Protein AF-A0A2A7MU02-F1 (afdb_monomer_lite)

Foldseek 3Di:
DDDDDDDDDDDDDDDDPDDDDPQQFKAWFAPDQWFWKAFPVQKIKTWGGDTFWTDQKMWIDSDPVDIWIFGKGFGQDRFWGWIKTATPVNQGIKIWIWGQDPQQKTKTFMAADCPDHNVGRRTIMITPDGIDIDRPPPLPPFEAWDWDWDDDQFFIKIKTFGRRQQWWWKWKDWPHDIDIDTHHRRHIDIDTDGDDQPQAKTKMKIATPVGHIDIDIDGD

pLDDT: mean 84.99, std 18.06, range [35.28, 98.19]

Sequence (220 aa):
MSIFASAAFAAGFVAVAGAKEASAETTCTVTGQYFNLHQDNGYDLVISANGSTLGPTGLARANPQTAVYGDVKGGINGRLVDFTITWSDNKGQAHFTGAVGDDGIAKGNSTGPSVPINLWNPGPWTSNEPLNCTSPEAEKAKQGPLVSAEPALAGVTFHITDRSGVASQCTYSSEGYKASFGLPANGSFDLFVPAIRLFKTRTGLIECDNGTSTPTSVFY

Radius of gyration: 31.5 Å; chains: 1; bounding box: 77×63×78 Å

Structure (mmCIF, N/CA/C/O backbone):
data_AF-A0A2A7MU02-F1
#
_entry.id   AF-A0A2A7MU02-F1
#
loop_
_atom_site.group_PDB
_atom_site.id
_atom_site.type_symbol
_atom_site.label_atom_id
_atom_site.label_alt_id
_atom_site.label_comp_id
_atom_site.label_asym_id
_atom_site.label_entity_id
_atom_site.label_seq_id
_atom_site.pdbx_PDB_ins_code
_atom_site.Cartn_x
_atom_site.Cartn_y
_atom_site.Cartn_z
_atom_site.occupancy
_atom_site.B_iso_or_equiv
_atom_site.auth_seq_id
_atom_site.auth_comp_id
_atom_site.auth_asym_id
_atom_site.auth_atom_id
_atom_site.pdbx_PDB_model_num
ATOM 1 N N . MET A 1 1 ? -50.241 52.629 19.759 1.00 43.03 1 MET A N 1
ATOM 2 C CA . MET A 1 1 ? -49.910 52.052 18.441 1.00 43.03 1 MET A CA 1
ATOM 3 C C . MET A 1 1 ? -48.556 51.381 18.601 1.00 43.03 1 MET A C 1
ATOM 5 O O . MET A 1 1 ? -47.544 52.063 18.644 1.00 43.03 1 MET A O 1
ATOM 9 N N . SER A 1 2 ? -48.576 50.085 18.908 1.00 35.28 2 SER A N 1
ATOM 10 C CA . SER A 1 2 ? -47.411 49.317 19.361 1.00 35.28 2 SER A CA 1
ATOM 11 C C . SER A 1 2 ? -46.707 48.681 18.166 1.00 35.28 2 SER A C 1
ATOM 13 O O . SER A 1 2 ? -47.369 48.058 17.341 1.00 35.28 2 SER A O 1
ATOM 15 N N . ILE A 1 3 ? -45.385 48.829 18.078 1.00 37.25 3 ILE A N 1
ATOM 16 C CA . ILE A 1 3 ? -44.548 48.193 17.054 1.00 37.25 3 ILE A CA 1
ATOM 17 C C . ILE A 1 3 ? -43.725 47.106 17.752 1.00 37.25 3 ILE A C 1
ATOM 19 O O . ILE A 1 3 ? -42.929 47.406 18.639 1.00 37.25 3 ILE A O 1
ATOM 23 N N . PHE A 1 4 ? -43.941 45.846 17.369 1.00 40.34 4 PHE A N 1
ATOM 24 C CA . PHE A 1 4 ? -43.103 44.709 17.757 1.00 40.34 4 PHE A CA 1
ATOM 25 C C . PHE A 1 4 ? -41.945 44.579 16.759 1.00 40.34 4 PHE A C 1
ATOM 27 O O . PHE A 1 4 ? -42.178 44.438 15.560 1.00 40.34 4 PHE A O 1
ATOM 34 N N . ALA A 1 5 ? -40.703 44.606 17.246 1.00 40.62 5 ALA A N 1
ATOM 35 C CA . ALA A 1 5 ? -39.516 44.272 16.464 1.00 40.62 5 ALA A CA 1
ATOM 36 C C . ALA A 1 5 ? -39.180 42.786 16.670 1.00 40.62 5 ALA A C 1
ATOM 38 O O . ALA A 1 5 ? -38.921 42.353 17.791 1.00 40.62 5 ALA A O 1
ATOM 39 N N . SER A 1 6 ? -39.214 42.005 15.589 1.00 40.59 6 SER A N 1
ATOM 40 C CA . SER A 1 6 ? -38.806 40.596 15.575 1.00 40.59 6 SER A CA 1
ATOM 41 C C . SER A 1 6 ? -37.308 40.494 15.286 1.00 40.59 6 SER A C 1
ATOM 43 O O . SER A 1 6 ? -36.844 41.011 14.272 1.00 40.59 6 SER A O 1
ATOM 45 N N . ALA A 1 7 ? -36.558 39.823 16.160 1.00 41.88 7 ALA A N 1
ATOM 46 C CA . ALA A 1 7 ? -35.155 39.484 15.941 1.00 41.88 7 ALA A CA 1
ATOM 47 C C . ALA A 1 7 ? -35.057 38.075 15.337 1.00 41.88 7 ALA A C 1
ATOM 49 O O . ALA A 1 7 ? -35.455 37.094 15.965 1.00 41.88 7 ALA A O 1
ATOM 50 N N . ALA A 1 8 ? -34.543 37.977 14.111 1.00 42.97 8 ALA A N 1
ATOM 51 C CA . ALA A 1 8 ? -34.252 36.712 13.449 1.00 42.97 8 ALA A CA 1
ATOM 52 C C . ALA A 1 8 ? -32.844 36.234 13.845 1.00 42.97 8 ALA A C 1
ATOM 54 O O . ALA A 1 8 ? -31.852 36.894 13.541 1.00 42.97 8 ALA A O 1
ATOM 55 N N . PHE A 1 9 ? -32.757 35.086 14.519 1.00 41.09 9 PHE A N 1
ATOM 56 C CA . PHE A 1 9 ? -31.495 34.391 14.770 1.00 41.09 9 PHE A CA 1
ATOM 57 C C . PHE A 1 9 ? -31.116 33.564 13.536 1.00 41.09 9 PHE A C 1
ATOM 59 O O . PHE A 1 9 ? -31.798 32.602 13.187 1.00 41.09 9 PHE A O 1
ATOM 66 N N . ALA A 1 10 ? -30.023 33.943 12.873 1.00 42.78 10 ALA A N 1
ATOM 67 C CA . ALA A 1 10 ? -29.414 33.162 11.804 1.00 42.78 10 ALA A CA 1
ATOM 68 C C . ALA A 1 10 ? -28.582 32.019 12.410 1.00 42.78 10 ALA A C 1
ATOM 70 O O . ALA A 1 10 ? -27.571 32.258 13.071 1.00 42.78 10 ALA A O 1
ATOM 71 N N . ALA A 1 11 ? -29.008 30.774 12.192 1.00 46.47 11 ALA A N 1
ATOM 72 C CA . ALA A 1 11 ? -28.231 29.585 12.523 1.00 46.47 11 ALA A CA 1
ATOM 73 C C . ALA A 1 11 ? -27.136 29.376 11.463 1.00 46.47 11 ALA A C 1
ATOM 75 O O . ALA A 1 11 ? -27.422 29.017 10.321 1.00 46.47 11 ALA A O 1
ATOM 76 N N . GLY A 1 12 ? -25.881 29.626 11.837 1.00 37.31 12 GLY A N 1
ATOM 77 C CA . GLY A 1 12 ? -24.714 29.303 11.021 1.00 37.31 12 GLY A CA 1
ATOM 78 C C . GLY A 1 12 ? -24.393 27.812 11.105 1.00 37.31 12 GLY A C 1
ATOM 79 O O . GLY A 1 12 ? -23.988 27.322 12.157 1.00 37.31 12 GLY A O 1
ATOM 80 N N . PHE A 1 13 ? -24.558 27.093 9.997 1.00 40.91 13 PHE A N 1
ATOM 81 C CA . PHE A 1 13 ? -24.009 25.750 9.829 1.00 40.91 13 PHE A CA 1
ATOM 82 C C . PHE A 1 13 ? -22.495 25.852 9.612 1.00 40.91 13 PHE A C 1
ATOM 84 O O . PHE A 1 13 ? -22.040 26.379 8.598 1.00 40.91 13 PHE A O 1
ATOM 91 N N . VAL A 1 14 ? -21.708 25.340 10.559 1.00 43.38 14 VAL A N 1
ATOM 92 C CA . VAL A 1 14 ? -20.269 25.121 10.374 1.00 43.38 14 VAL A CA 1
ATOM 93 C C . VAL A 1 14 ? -20.101 23.789 9.647 1.00 43.38 14 VAL A C 1
ATOM 95 O O . VAL A 1 14 ? -20.307 22.726 10.227 1.00 43.38 14 VAL A O 1
ATOM 98 N N . ALA A 1 15 ? -19.754 23.842 8.362 1.00 40.38 15 ALA A N 1
ATOM 99 C CA . ALA A 1 15 ? -19.325 22.665 7.620 1.00 40.38 15 ALA A CA 1
ATOM 100 C C . ALA A 1 15 ? -17.935 22.248 8.124 1.00 40.38 15 ALA A C 1
ATOM 102 O O . ALA A 1 15 ? -16.946 22.944 7.894 1.00 40.38 15 ALA A O 1
ATOM 103 N N . VAL A 1 16 ? -17.861 21.124 8.836 1.00 45.88 16 VAL A N 1
ATOM 104 C CA . VAL A 1 16 ? -16.587 20.488 9.182 1.00 45.88 16 VAL A CA 1
ATOM 105 C C . VAL A 1 16 ? -16.031 19.880 7.897 1.00 45.88 16 VAL A C 1
ATOM 107 O O . VAL A 1 16 ? -16.609 18.946 7.344 1.00 45.88 16 VAL A O 1
ATOM 110 N N . ALA A 1 17 ? -14.940 20.448 7.385 1.00 44.75 17 ALA A N 1
ATOM 111 C CA . ALA A 1 17 ? -14.211 19.884 6.259 1.00 44.75 17 ALA A CA 1
ATOM 112 C C . ALA A 1 17 ? -13.673 18.504 6.666 1.00 44.75 17 ALA A C 1
ATOM 114 O O . ALA A 1 17 ? -12.817 18.403 7.544 1.00 44.75 17 ALA A O 1
ATOM 115 N N . GLY A 1 18 ? -14.205 17.444 6.053 1.00 40.12 18 GLY A N 1
ATOM 116 C CA . GLY A 1 18 ? -13.678 16.095 6.214 1.00 40.12 18 GLY A CA 1
ATOM 117 C C . GLY A 1 18 ? -12.215 16.064 5.785 1.00 40.12 18 GLY A C 1
ATOM 118 O O . GLY A 1 18 ? -11.875 16.496 4.680 1.00 40.12 18 GLY A O 1
ATOM 119 N N . ALA A 1 19 ? -11.346 15.584 6.671 1.00 45.22 19 ALA A N 1
ATOM 120 C CA . ALA A 1 19 ? -9.974 15.274 6.319 1.00 45.22 19 ALA A CA 1
ATOM 121 C C . ALA A 1 19 ? -9.997 14.253 5.171 1.00 45.22 19 ALA A C 1
ATOM 123 O O . ALA A 1 19 ? -10.616 13.198 5.288 1.00 45.22 19 ALA A O 1
ATOM 124 N N . LYS A 1 20 ? -9.354 14.584 4.046 1.00 36.69 20 LYS A N 1
ATOM 125 C CA . LYS A 1 20 ? -9.037 13.596 3.013 1.00 36.69 20 LYS A CA 1
ATOM 126 C C . LYS A 1 20 ? -8.111 12.573 3.659 1.00 36.69 20 LYS A C 1
ATOM 128 O O . LYS A 1 20 ? -6.947 12.879 3.909 1.00 36.69 20 LYS A O 1
ATOM 133 N N . GLU A 1 21 ? -8.640 11.393 3.947 1.00 46.22 21 GLU A N 1
ATOM 134 C CA . GLU A 1 21 ? -7.835 10.227 4.282 1.00 46.22 21 GLU A CA 1
ATOM 135 C C . GLU A 1 21 ? -6.827 10.026 3.147 1.00 46.22 21 GLU A C 1
ATOM 137 O O . GLU A 1 21 ? -7.195 9.901 1.975 1.00 46.22 21 GLU A O 1
ATOM 142 N N . ALA A 1 22 ? -5.540 10.095 3.486 1.00 46.06 22 ALA A N 1
ATOM 143 C CA . ALA A 1 22 ? -4.473 9.748 2.568 1.00 46.06 22 ALA A CA 1
ATOM 144 C C . ALA A 1 22 ? -4.622 8.253 2.277 1.00 46.06 22 ALA A C 1
ATOM 146 O O . ALA A 1 22 ? -4.282 7.414 3.109 1.00 46.06 22 ALA A O 1
ATOM 147 N N . SER A 1 23 ? -5.220 7.932 1.129 1.00 53.97 23 SER A N 1
ATOM 148 C CA . SER A 1 23 ? -5.304 6.563 0.635 1.00 53.97 23 SER A CA 1
ATOM 149 C C . SER A 1 23 ? -3.883 6.021 0.564 1.00 53.97 23 SER A C 1
ATOM 151 O O . SER A 1 23 ? -3.027 6.612 -0.092 1.00 53.97 23 SER A O 1
ATOM 153 N N . ALA A 1 24 ? -3.621 4.955 1.314 1.00 59.69 24 ALA A N 1
ATOM 154 C CA . ALA A 1 24 ? -2.315 4.333 1.352 1.00 59.69 24 ALA A CA 1
ATOM 155 C C . ALA A 1 24 ? -1.924 3.922 -0.083 1.00 59.69 24 ALA A C 1
ATOM 157 O O . ALA A 1 24 ? -2.650 3.192 -0.760 1.00 59.69 24 ALA A O 1
ATOM 158 N N . GLU A 1 25 ? -0.825 4.486 -0.588 1.00 69.94 25 GLU A N 1
ATOM 159 C CA . GLU A 1 25 ? -0.463 4.376 -2.001 1.00 69.94 25 GLU A CA 1
ATOM 160 C C . GLU A 1 25 ? -0.015 2.945 -2.331 1.00 69.94 25 GLU A C 1
ATOM 162 O O . GLU A 1 25 ? 0.795 2.344 -1.627 1.00 69.94 25 GLU A O 1
ATOM 167 N N . THR A 1 26 ? -0.554 2.380 -3.415 1.00 84.81 26 THR A N 1
ATOM 168 C CA . THR A 1 26 ? -0.145 1.058 -3.913 1.00 84.81 26 THR A CA 1
ATOM 169 C C . THR A 1 26 ? 1.303 1.109 -4.371 1.00 84.81 26 THR A C 1
ATOM 171 O O . THR A 1 26 ? 1.623 1.928 -5.229 1.00 84.81 26 THR A O 1
ATOM 174 N N . THR A 1 27 ? 2.155 0.221 -3.860 1.00 91.19 27 THR A N 1
ATOM 175 C CA . THR A 1 27 ? 3.578 0.145 -4.209 1.00 91.19 27 THR A CA 1
ATOM 176 C C . THR A 1 27 ? 3.836 -1.018 -5.163 1.00 91.19 27 THR A C 1
ATOM 178 O O . THR A 1 27 ? 3.486 -2.159 -4.867 1.00 91.19 27 THR A O 1
ATOM 181 N N . CYS A 1 28 ? 4.452 -0.746 -6.317 1.00 95.25 28 CYS A N 1
ATOM 182 C CA . CYS A 1 28 ? 4.870 -1.775 -7.270 1.00 95.25 28 CYS A CA 1
ATOM 183 C C . CYS A 1 28 ? 6.394 -1.904 -7.326 1.00 95.25 28 CYS A C 1
ATOM 185 O O . CYS A 1 28 ? 7.128 -0.916 -7.272 1.00 95.25 28 CYS A O 1
ATOM 187 N N . THR A 1 29 ? 6.870 -3.141 -7.449 1.00 96.81 29 THR A N 1
ATOM 188 C CA . THR A 1 29 ? 8.297 -3.480 -7.483 1.00 96.81 29 THR A CA 1
ATOM 189 C C . THR A 1 29 ? 8.593 -4.559 -8.519 1.00 96.81 29 THR A C 1
ATOM 191 O O . THR A 1 29 ? 7.732 -5.368 -8.867 1.00 96.81 29 THR A O 1
ATOM 194 N N . VAL A 1 30 ? 9.827 -4.578 -9.016 1.00 97.12 30 VAL A N 1
ATOM 195 C CA . VAL A 1 30 ? 10.340 -5.638 -9.887 1.00 97.12 30 VAL A CA 1
ATOM 196 C C . VAL A 1 30 ? 10.717 -6.850 -9.031 1.00 97.12 30 VAL A C 1
ATOM 198 O O . VAL A 1 30 ? 11.488 -6.726 -8.081 1.00 97.12 30 VAL A O 1
ATOM 201 N N . THR A 1 31 ? 10.181 -8.025 -9.368 1.00 92.00 31 THR A N 1
ATOM 202 C CA . THR A 1 31 ? 10.382 -9.280 -8.611 1.00 92.00 31 THR A CA 1
ATOM 203 C C . THR A 1 31 ? 11.776 -9.894 -8.821 1.00 92.00 31 THR A C 1
ATOM 205 O O . THR A 1 31 ? 12.220 -10.722 -8.027 1.00 92.00 31 THR A O 1
ATOM 208 N N . GLY A 1 32 ? 12.482 -9.493 -9.881 1.00 93.19 32 GLY A N 1
ATOM 209 C CA . GLY A 1 32 ? 13.817 -9.976 -10.238 1.00 93.19 32 GLY A CA 1
ATOM 210 C C . GLY A 1 32 ? 14.880 -8.877 -10.297 1.00 93.19 32 GLY A C 1
ATOM 211 O O . GLY A 1 32 ? 14.673 -7.745 -9.871 1.00 93.19 32 GLY A O 1
ATOM 212 N N . GLN A 1 33 ? 16.035 -9.225 -10.866 1.00 96.56 33 GLN A N 1
ATOM 213 C CA . GLN A 1 33 ? 17.160 -8.298 -11.060 1.00 96.56 33 GLN A CA 1
ATOM 214 C C . GLN A 1 33 ? 17.007 -7.400 -12.291 1.00 96.56 33 GLN A C 1
ATOM 216 O O . GLN A 1 33 ? 17.813 -6.491 -12.484 1.00 96.56 33 GLN A O 1
ATOM 221 N N . TYR A 1 34 ? 16.016 -7.675 -13.142 1.00 97.50 34 TYR A N 1
ATOM 222 C CA . TYR A 1 34 ? 15.837 -6.982 -14.407 1.00 97.50 34 TYR A CA 1
ATOM 223 C C . TYR A 1 34 ? 14.383 -6.597 -14.632 1.00 97.50 34 TYR A C 1
ATOM 225 O O . TYR A 1 34 ? 13.474 -7.393 -14.407 1.00 97.50 34 TYR A O 1
ATOM 233 N N . PHE A 1 35 ? 14.186 -5.382 -15.125 1.00 97.50 35 PHE A N 1
ATOM 234 C CA . PHE A 1 35 ? 12.945 -4.919 -15.710 1.00 97.50 35 PHE A CA 1
ATOM 235 C C . PHE A 1 35 ? 13.034 -5.091 -17.228 1.00 97.50 35 PHE A C 1
ATOM 237 O O . PHE A 1 35 ? 13.789 -4.386 -17.903 1.00 97.50 35 PHE A O 1
ATOM 244 N N . ASN A 1 36 ? 12.304 -6.081 -17.741 1.00 97.06 36 ASN A N 1
ATOM 245 C CA . ASN A 1 36 ? 12.269 -6.423 -19.159 1.00 97.06 36 ASN A CA 1
ATOM 246 C C . ASN A 1 36 ? 11.044 -5.787 -19.814 1.00 97.06 36 ASN A C 1
ATOM 248 O O . ASN A 1 36 ? 9.925 -5.971 -19.328 1.00 97.06 36 ASN A O 1
ATOM 252 N N . LEU A 1 37 ? 11.240 -5.089 -20.927 1.00 95.69 37 LEU A N 1
ATOM 253 C CA . LEU A 1 37 ? 10.147 -4.511 -21.705 1.00 95.69 37 LEU A CA 1
ATOM 254 C C . LEU A 1 37 ? 10.352 -4.720 -23.200 1.00 95.69 37 LEU A C 1
ATOM 256 O O . LEU A 1 37 ? 11.481 -4.737 -23.687 1.00 95.69 37 LEU A O 1
ATOM 260 N N . HIS A 1 38 ? 9.240 -4.861 -23.905 1.00 94.81 38 HIS A N 1
ATOM 261 C CA . HIS A 1 38 ? 9.160 -4.961 -25.348 1.00 94.81 38 HIS A CA 1
ATOM 262 C C . HIS A 1 38 ? 8.630 -3.649 -25.919 1.00 94.81 38 HIS A C 1
ATOM 264 O O . HIS A 1 38 ? 7.653 -3.088 -25.413 1.00 94.81 38 HIS A O 1
ATOM 270 N N . GLN A 1 39 ? 9.279 -3.161 -26.966 1.00 91.38 39 GLN A N 1
ATOM 271 C CA . GLN A 1 39 ? 8.884 -1.966 -27.697 1.00 91.38 39 GLN A CA 1
ATOM 272 C C . GLN A 1 39 ? 8.217 -2.348 -29.012 1.00 91.38 39 GLN A C 1
ATOM 274 O O . GLN A 1 39 ? 8.674 -3.257 -29.705 1.00 91.38 39 GLN A O 1
ATOM 279 N N . ASP A 1 40 ? 7.207 -1.584 -29.422 1.00 90.00 40 ASP A N 1
ATOM 280 C CA . ASP A 1 40 ? 6.473 -1.839 -30.671 1.00 90.00 40 ASP A CA 1
ATOM 281 C C . ASP A 1 40 ? 7.359 -1.723 -31.927 1.00 90.00 40 ASP A C 1
ATOM 283 O O . ASP A 1 40 ? 7.037 -2.261 -32.987 1.00 90.00 40 ASP A O 1
ATOM 287 N N . ASN A 1 41 ? 8.503 -1.038 -31.824 1.00 85.56 41 ASN A N 1
ATOM 288 C CA . ASN A 1 41 ? 9.504 -0.947 -32.888 1.00 85.56 41 ASN A CA 1
ATOM 289 C C . ASN A 1 41 ? 10.374 -2.222 -33.030 1.00 85.56 41 ASN A C 1
ATOM 291 O O . ASN A 1 41 ? 11.285 -2.241 -33.863 1.00 85.56 41 ASN A O 1
ATOM 295 N N . GLY A 1 42 ? 10.106 -3.269 -32.239 1.00 87.12 42 GLY A N 1
ATOM 296 C CA . GLY A 1 42 ? 10.759 -4.578 -32.300 1.00 87.12 42 GLY A CA 1
ATOM 297 C C . GLY A 1 42 ? 12.008 -4.727 -31.428 1.00 87.12 42 GLY A C 1
ATOM 298 O O . GLY A 1 42 ? 12.707 -5.733 -31.552 1.00 87.12 42 GLY A O 1
ATOM 299 N N . TYR A 1 43 ? 12.315 -3.751 -30.571 1.00 89.12 43 TYR A N 1
ATOM 300 C CA . TYR A 1 43 ? 13.419 -3.840 -29.617 1.00 89.12 43 TYR A CA 1
ATOM 301 C C . TYR A 1 43 ? 12.943 -4.360 -28.262 1.00 89.12 43 TYR A C 1
ATOM 303 O O . TYR A 1 43 ? 11.892 -3.971 -27.759 1.00 89.12 43 TYR A O 1
ATOM 311 N N . ASP A 1 44 ? 13.778 -5.177 -27.629 1.00 92.69 44 ASP A N 1
ATOM 312 C CA . ASP A 1 44 ? 13.656 -5.495 -26.212 1.00 92.69 44 ASP A CA 1
ATOM 313 C C . ASP A 1 44 ? 14.634 -4.642 -25.411 1.00 92.69 44 ASP A C 1
ATOM 315 O O . ASP A 1 44 ? 15.802 -4.487 -25.793 1.00 92.69 44 ASP A O 1
ATOM 319 N N . LEU A 1 45 ? 14.179 -4.147 -24.263 1.00 93.81 45 LEU A N 1
ATOM 320 C CA . LEU A 1 45 ? 15.040 -3.540 -23.264 1.00 93.81 45 LEU A CA 1
ATOM 321 C C . LEU A 1 45 ? 15.154 -4.426 -22.032 1.00 93.81 45 LEU A C 1
ATOM 323 O O . LEU A 1 45 ? 14.170 -4.974 -21.537 1.00 93.81 45 LEU A O 1
ATOM 327 N N . VAL A 1 46 ? 16.379 -4.510 -21.525 1.00 96.19 46 VAL A N 1
ATOM 328 C CA . VAL A 1 46 ? 16.728 -5.171 -20.271 1.00 96.19 46 VAL A CA 1
ATOM 329 C C . VAL A 1 46 ? 17.384 -4.128 -19.380 1.00 96.19 46 VAL A C 1
ATOM 331 O O . VAL A 1 46 ? 18.475 -3.643 -19.680 1.00 96.19 46 VAL A O 1
ATOM 334 N N . ILE A 1 47 ? 16.705 -3.756 -18.303 1.00 97.44 47 ILE A N 1
ATOM 335 C CA . ILE A 1 47 ? 17.141 -2.707 -17.377 1.00 97.44 47 ILE A CA 1
ATOM 336 C C . ILE A 1 47 ? 17.43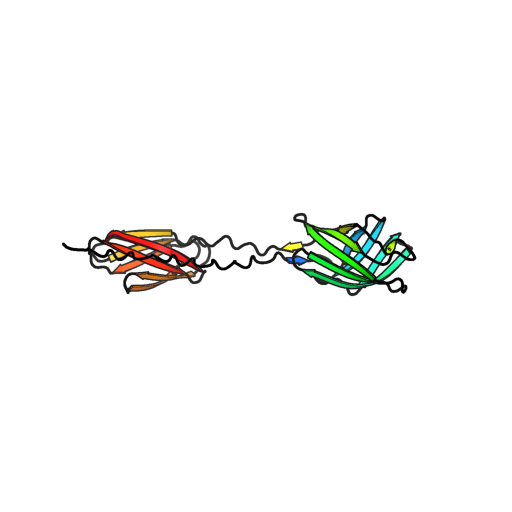9 -3.353 -16.034 1.00 97.44 47 ILE A C 1
ATOM 338 O O . ILE A 1 47 ? 16.605 -4.097 -15.530 1.00 97.44 47 ILE A O 1
ATOM 342 N N . SER A 1 48 ? 18.597 -3.094 -15.430 1.00 97.81 48 SER A N 1
ATOM 343 C CA . SER A 1 48 ? 18.864 -3.587 -14.077 1.00 97.81 48 SER A CA 1
ATOM 344 C C . SER A 1 48 ? 17.888 -2.955 -13.083 1.00 97.81 48 SER A C 1
ATOM 346 O O . SER A 1 48 ? 17.579 -1.770 -13.179 1.00 97.81 48 SER A O 1
ATOM 348 N N . ALA A 1 49 ? 17.396 -3.733 -12.127 1.00 97.56 49 ALA A N 1
ATOM 349 C CA . ALA A 1 49 ? 16.396 -3.290 -11.169 1.00 97.56 49 ALA A CA 1
ATOM 350 C C . ALA A 1 49 ? 16.691 -3.829 -9.767 1.00 97.56 49 ALA A C 1
ATOM 352 O O . ALA A 1 49 ? 17.215 -4.931 -9.596 1.00 97.56 49 ALA A O 1
ATOM 353 N N . ASN A 1 50 ? 16.321 -3.044 -8.758 1.00 96.69 50 ASN A N 1
ATOM 354 C CA . ASN A 1 50 ? 16.286 -3.468 -7.364 1.00 96.69 50 ASN A CA 1
ATOM 355 C C . ASN A 1 50 ? 15.016 -2.911 -6.714 1.00 96.69 50 ASN A C 1
ATOM 357 O O . ASN A 1 50 ? 14.950 -1.733 -6.345 1.00 96.69 50 ASN A O 1
ATOM 361 N N . GLY A 1 51 ? 13.981 -3.750 -6.640 1.00 95.19 51 GLY A N 1
ATOM 362 C CA . GLY A 1 51 ? 12.660 -3.348 -6.173 1.00 95.19 51 GLY A CA 1
ATOM 363 C C . GLY A 1 51 ? 12.048 -2.288 -7.088 1.00 95.19 51 GLY A C 1
ATOM 364 O O . GLY A 1 51 ? 11.723 -2.568 -8.238 1.00 95.19 51 GLY A O 1
ATOM 365 N N . SER A 1 52 ? 11.875 -1.071 -6.575 1.00 96.38 52 SER A N 1
ATOM 366 C CA . SER A 1 52 ? 11.338 0.072 -7.323 1.00 96.38 52 SER A CA 1
ATOM 367 C C . SER A 1 52 ? 12.408 0.951 -7.981 1.00 96.38 52 SER A C 1
ATOM 369 O O . SER A 1 52 ? 12.069 1.851 -8.746 1.00 96.38 52 SER A O 1
ATOM 371 N N . THR A 1 53 ? 13.697 0.720 -7.714 1.00 97.50 53 THR A N 1
ATOM 372 C CA . THR A 1 53 ? 14.783 1.491 -8.341 1.00 97.50 53 THR A CA 1
ATOM 373 C C . THR A 1 53 ? 15.191 0.844 -9.659 1.00 97.50 53 THR A C 1
ATOM 375 O O . THR A 1 53 ? 15.482 -0.354 -9.686 1.00 97.50 53 THR A O 1
ATOM 378 N N . LEU A 1 54 ? 15.251 1.637 -10.734 1.00 97.56 54 LEU A N 1
ATOM 379 C CA . LEU A 1 54 ? 15.717 1.198 -12.050 1.00 97.56 54 LEU A CA 1
ATOM 380 C C . LEU A 1 54 ? 17.102 1.787 -12.348 1.00 97.56 54 LEU A C 1
ATOM 382 O O . LEU A 1 54 ? 17.361 2.969 -12.122 1.00 97.56 54 LEU A O 1
ATOM 386 N N . GLY A 1 55 ? 17.987 0.947 -12.874 1.00 96.25 55 GLY A N 1
ATOM 387 C CA . GLY A 1 55 ? 19.394 1.234 -13.126 1.00 96.25 55 GLY A CA 1
ATOM 388 C C . GLY A 1 55 ? 20.355 0.487 -12.196 1.00 96.25 55 GLY A C 1
ATOM 389 O O . GLY A 1 55 ? 19.938 -0.383 -11.427 1.00 96.25 55 GLY A O 1
ATOM 390 N N . PRO A 1 56 ? 21.671 0.717 -12.337 1.00 96.88 56 PRO A N 1
ATOM 391 C CA . PRO A 1 56 ? 22.280 1.771 -13.146 1.00 96.88 56 PRO A CA 1
ATOM 392 C C . PRO A 1 56 ? 22.409 1.458 -14.643 1.00 96.88 56 PRO A C 1
ATOM 394 O O . PRO A 1 56 ? 22.724 2.372 -15.393 1.00 96.88 56 PRO A O 1
ATOM 397 N N . THR A 1 57 ? 22.190 0.223 -15.105 1.00 96.50 57 THR A N 1
ATOM 398 C CA . THR A 1 57 ? 22.449 -0.152 -16.505 1.00 96.50 57 THR A CA 1
ATOM 399 C C . THR A 1 57 ? 21.186 -0.535 -17.263 1.00 96.50 57 THR A C 1
ATOM 401 O O . THR A 1 57 ? 20.229 -1.081 -16.714 1.00 96.50 57 THR A O 1
ATOM 404 N N . GLY A 1 58 ? 21.200 -0.251 -18.561 1.00 93.69 58 GLY A N 1
ATOM 405 C CA . GLY A 1 58 ? 20.166 -0.626 -19.510 1.00 93.69 58 GLY A CA 1
ATOM 406 C C . GLY A 1 58 ? 20.791 -1.133 -20.799 1.00 93.69 58 GLY A C 1
ATOM 407 O O . GLY A 1 58 ? 21.860 -0.682 -21.214 1.00 93.69 58 GLY A O 1
ATOM 408 N N . LEU A 1 59 ? 20.117 -2.085 -21.423 1.00 93.06 59 LEU A N 1
ATOM 409 C CA . LEU A 1 59 ? 20.489 -2.670 -22.698 1.00 93.06 59 LEU A CA 1
ATOM 410 C C . LEU A 1 59 ? 19.278 -2.629 -23.623 1.00 93.06 59 LEU A C 1
ATOM 412 O O . LEU A 1 59 ? 18.228 -3.129 -23.237 1.00 93.06 59 LEU A O 1
ATOM 416 N N . ALA A 1 60 ? 19.437 -2.118 -24.840 1.00 90.56 60 ALA A N 1
ATOM 417 C CA . ALA A 1 60 ? 18.477 -2.303 -25.928 1.00 90.56 60 ALA A CA 1
ATOM 418 C C . ALA A 1 60 ? 19.021 -3.313 -26.942 1.00 90.56 60 ALA A C 1
ATOM 420 O O . ALA A 1 60 ? 20.193 -3.244 -27.325 1.00 90.56 60 ALA A O 1
ATOM 421 N N . ARG A 1 61 ? 18.172 -4.233 -27.406 1.00 89.25 61 ARG A N 1
ATOM 422 C CA . ARG A 1 61 ? 18.519 -5.236 -28.422 1.00 89.25 61 ARG A CA 1
ATOM 423 C C . ARG A 1 61 ? 17.359 -5.457 -29.396 1.00 89.25 61 ARG A C 1
ATOM 425 O O . ARG A 1 61 ? 16.244 -5.706 -28.967 1.00 89.25 61 ARG A O 1
ATOM 432 N N . ALA A 1 62 ? 17.627 -5.405 -30.701 1.00 81.25 62 ALA A N 1
ATOM 433 C CA . ALA A 1 62 ? 16.694 -5.900 -31.733 1.00 81.25 62 ALA A CA 1
ATOM 434 C C . ALA A 1 62 ? 16.972 -7.364 -32.104 1.00 81.25 62 ALA A C 1
ATOM 436 O O . ALA A 1 62 ? 16.117 -8.077 -32.615 1.00 81.25 62 ALA A O 1
ATOM 437 N N . ASN A 1 63 ? 18.203 -7.814 -31.874 1.00 73.75 63 ASN A N 1
ATOM 438 C CA . ASN A 1 63 ? 18.643 -9.192 -32.018 1.00 73.75 63 ASN A CA 1
ATOM 439 C C . ASN A 1 63 ? 19.828 -9.419 -31.054 1.00 73.75 63 ASN A C 1
ATOM 441 O O . ASN A 1 63 ? 20.421 -8.443 -30.582 1.00 73.75 63 ASN A O 1
ATOM 445 N N . PRO A 1 64 ? 20.212 -10.673 -30.756 1.00 65.25 64 PRO A N 1
ATOM 446 C CA . PRO A 1 64 ? 21.279 -10.971 -29.794 1.00 65.25 64 PRO A CA 1
ATOM 447 C C . PRO A 1 64 ? 22.663 -10.402 -30.152 1.00 65.25 64 PRO A C 1
ATOM 449 O O . PRO A 1 64 ? 23.553 -10.404 -29.308 1.00 65.25 64 PRO A O 1
ATOM 452 N N . GLN A 1 65 ? 22.868 -9.953 -31.393 1.00 72.12 65 GLN A N 1
ATOM 453 C CA . GLN A 1 65 ? 24.165 -9.530 -31.925 1.00 72.12 65 GLN A CA 1
ATOM 454 C C . GLN A 1 65 ? 24.336 -8.003 -31.928 1.00 72.12 65 GLN A C 1
ATOM 456 O O . GLN A 1 65 ? 25.466 -7.521 -31.951 1.00 72.12 65 GLN A O 1
ATOM 461 N N . THR A 1 66 ? 23.245 -7.232 -31.875 1.00 77.25 66 THR A N 1
ATOM 462 C CA . THR A 1 66 ? 23.268 -5.762 -31.866 1.00 77.25 66 THR A CA 1
ATOM 463 C C . THR A 1 66 ? 22.667 -5.238 -30.568 1.00 77.25 66 THR A C 1
ATOM 465 O O . THR A 1 66 ? 21.467 -4.962 -30.489 1.00 77.25 66 THR A O 1
ATOM 468 N N . ALA A 1 67 ? 23.515 -5.130 -29.548 1.00 86.19 67 ALA A N 1
ATOM 469 C CA . ALA A 1 67 ? 23.147 -4.638 -28.230 1.00 86.19 67 ALA A CA 1
ATOM 470 C C . ALA A 1 67 ? 23.755 -3.243 -28.006 1.00 86.19 67 ALA A C 1
ATOM 472 O O . ALA A 1 67 ? 24.953 -3.050 -28.224 1.00 86.19 67 ALA A O 1
ATOM 473 N N . VAL A 1 68 ? 22.938 -2.279 -27.582 1.00 89.00 68 VAL A N 1
ATOM 474 C CA . VAL A 1 68 ? 23.387 -0.932 -27.199 1.00 89.00 68 VAL A CA 1
ATOM 475 C C . VAL A 1 68 ? 23.176 -0.755 -25.704 1.00 89.00 68 VAL A C 1
ATOM 477 O O . VAL A 1 68 ? 22.107 -1.078 -25.190 1.00 89.00 68 VAL A O 1
ATOM 480 N N . TYR A 1 69 ? 24.197 -0.254 -25.014 1.00 92.62 69 TYR A N 1
ATOM 481 C CA . TYR A 1 69 ? 24.186 -0.066 -23.567 1.00 92.62 69 TYR A CA 1
ATOM 482 C C . TYR A 1 69 ? 23.960 1.402 -23.207 1.00 92.62 69 TYR A C 1
ATOM 484 O O . TYR A 1 69 ? 24.293 2.312 -23.973 1.00 92.62 69 TYR A O 1
ATOM 492 N N . GLY A 1 70 ? 23.405 1.635 -22.025 1.00 93.06 70 GLY A N 1
ATOM 493 C CA . GLY A 1 70 ? 23.223 2.973 -21.489 1.00 93.06 70 GLY A CA 1
ATOM 494 C C . GLY A 1 70 ? 23.098 2.995 -19.973 1.00 93.06 70 GLY A C 1
ATOM 495 O O . GLY A 1 70 ? 22.827 1.975 -19.336 1.00 93.06 70 GLY A O 1
ATOM 496 N N . ASP A 1 71 ? 23.284 4.187 -19.421 1.00 95.81 71 ASP A N 1
ATOM 497 C CA . ASP A 1 71 ? 23.084 4.475 -18.008 1.00 95.81 71 ASP A CA 1
ATOM 498 C C . ASP A 1 71 ? 21.614 4.803 -17.754 1.00 95.81 71 ASP A C 1
ATOM 500 O O . ASP A 1 71 ? 21.042 5.680 -18.405 1.00 95.81 71 ASP A O 1
ATOM 504 N N . VAL A 1 72 ? 21.006 4.123 -16.789 1.00 96.81 72 VAL A N 1
ATOM 505 C CA . VAL A 1 72 ? 19.592 4.271 -16.436 1.00 96.81 72 VAL A CA 1
ATOM 506 C C . VAL A 1 72 ? 19.463 5.033 -15.126 1.00 96.81 72 VAL A C 1
ATOM 508 O O . VAL A 1 72 ? 20.159 4.747 -14.150 1.00 96.81 72 VAL A O 1
ATOM 511 N N . LYS A 1 73 ? 18.537 5.993 -15.095 1.00 97.56 73 LYS A N 1
ATOM 512 C CA . LYS A 1 73 ? 18.132 6.708 -13.883 1.00 97.56 73 LYS A CA 1
ATOM 513 C C . LYS A 1 73 ? 16.620 6.805 -13.814 1.00 97.56 73 LYS A C 1
ATOM 515 O O . LYS A 1 73 ? 15.996 7.202 -14.790 1.00 97.56 73 LYS A O 1
ATOM 520 N N . GLY A 1 74 ? 16.056 6.517 -12.650 1.00 97.56 74 GLY A N 1
ATOM 521 C CA . GLY A 1 74 ? 14.624 6.619 -12.396 1.00 97.56 74 GLY A CA 1
ATOM 522 C C . GLY A 1 74 ? 14.120 5.402 -11.640 1.00 97.56 74 GLY A C 1
ATOM 523 O O . GLY A 1 74 ? 14.878 4.733 -10.933 1.00 97.56 74 GLY A O 1
ATOM 524 N N . GLY A 1 75 ? 12.833 5.118 -11.773 1.00 97.56 75 GLY A N 1
ATOM 525 C CA . GLY A 1 75 ? 12.229 4.041 -11.018 1.00 97.56 75 GLY A CA 1
ATOM 526 C C . GLY A 1 75 ? 10.734 3.899 -11.217 1.00 97.56 75 GLY A C 1
ATOM 527 O O . GLY A 1 75 ? 10.139 4.371 -12.185 1.00 97.56 75 GLY A O 1
ATOM 528 N N . ILE A 1 76 ? 10.146 3.220 -10.246 1.00 97.44 76 ILE A N 1
ATOM 529 C CA . ILE A 1 76 ? 8.719 2.998 -10.112 1.00 97.44 76 ILE A CA 1
ATOM 530 C C . ILE A 1 76 ? 8.271 3.738 -8.852 1.00 97.44 76 ILE A C 1
ATOM 532 O O . ILE A 1 76 ? 8.767 3.469 -7.759 1.00 97.44 76 ILE A O 1
ATOM 536 N N . ASN A 1 77 ? 7.344 4.681 -8.995 1.00 95.31 77 ASN A N 1
ATOM 537 C CA . ASN A 1 77 ? 6.719 5.364 -7.870 1.00 95.31 77 ASN A CA 1
ATOM 538 C C . ASN A 1 77 ? 5.240 4.985 -7.803 1.00 95.31 77 ASN A C 1
ATOM 540 O O . ASN A 1 77 ? 4.427 5.404 -8.630 1.00 95.31 77 ASN A O 1
ATOM 544 N N . GLY A 1 78 ? 4.906 4.139 -6.836 1.00 91.88 78 GLY A N 1
ATOM 545 C CA . GLY A 1 78 ? 3.603 3.505 -6.762 1.00 91.88 78 GLY A CA 1
ATOM 546 C C . GLY A 1 78 ? 3.332 2.655 -8.003 1.00 91.88 78 GLY A C 1
ATOM 547 O O . GLY A 1 78 ? 3.992 1.639 -8.207 1.00 91.88 78 GLY A O 1
ATOM 548 N N . ARG A 1 79 ? 2.396 3.097 -8.852 1.00 95.38 79 ARG A N 1
ATOM 549 C CA . ARG A 1 79 ? 2.107 2.493 -10.168 1.00 95.38 79 ARG A CA 1
ATOM 550 C C . ARG A 1 79 ? 2.737 3.239 -11.341 1.00 95.38 79 ARG A C 1
ATOM 552 O O . ARG A 1 79 ? 2.598 2.781 -12.467 1.00 95.38 79 ARG A O 1
ATOM 559 N N . LEU A 1 80 ? 3.376 4.381 -11.122 1.00 96.75 80 LEU A N 1
ATOM 560 C CA . LEU A 1 80 ? 3.969 5.171 -12.197 1.00 96.75 80 LEU A CA 1
ATOM 561 C C . LEU A 1 80 ? 5.382 4.678 -12.479 1.00 96.75 80 LEU A C 1
ATOM 563 O O . LEU A 1 80 ? 6.179 4.513 -11.560 1.00 96.75 80 LEU A O 1
ATOM 567 N N . VAL A 1 81 ? 5.686 4.459 -13.751 1.00 97.75 81 VAL A N 1
ATOM 568 C CA . VAL A 1 81 ? 7.027 4.115 -14.223 1.00 97.75 81 VAL A CA 1
ATOM 569 C C . VAL A 1 81 ? 7.605 5.350 -14.892 1.00 97.75 81 VAL A C 1
ATOM 571 O O . VAL A 1 81 ? 6.992 5.876 -15.819 1.00 97.75 81 VAL A O 1
ATOM 574 N N . ASP A 1 82 ? 8.765 5.807 -14.429 1.00 97.81 82 ASP A N 1
ATOM 575 C CA . ASP A 1 82 ? 9.456 6.968 -14.988 1.00 97.81 82 ASP A CA 1
ATOM 576 C C . ASP A 1 82 ? 10.971 6.766 -14.886 1.00 97.81 82 ASP A C 1
ATOM 578 O O . ASP A 1 82 ? 11.536 6.685 -13.789 1.00 97.81 82 ASP A O 1
ATOM 582 N N . PHE A 1 83 ? 11.637 6.636 -16.032 1.00 97.50 83 PHE A N 1
ATOM 583 C CA . PHE A 1 83 ? 13.091 6.541 -16.085 1.00 97.50 83 PHE A CA 1
ATOM 584 C C . PHE A 1 83 ? 13.660 7.053 -17.406 1.00 97.50 83 PHE A C 1
ATOM 586 O O . PHE A 1 83 ? 13.006 7.064 -18.447 1.00 97.50 83 PHE A O 1
ATOM 593 N N . THR A 1 84 ? 14.932 7.430 -17.372 1.00 95.56 84 THR A N 1
ATOM 594 C CA . THR A 1 84 ? 15.702 7.890 -18.526 1.00 95.56 84 THR A CA 1
ATOM 595 C C . THR A 1 84 ? 16.897 6.979 -18.742 1.00 95.56 84 THR A C 1
ATOM 597 O O . THR A 1 84 ? 17.590 6.626 -17.786 1.00 95.56 84 THR A O 1
ATOM 600 N N . ILE A 1 85 ? 17.170 6.648 -20.002 1.00 93.69 85 ILE A N 1
ATOM 601 C CA . ILE A 1 85 ? 18.394 5.968 -20.425 1.00 93.69 85 ILE A CA 1
ATOM 602 C C . ILE A 1 85 ? 19.278 6.957 -21.180 1.00 93.69 85 ILE A C 1
ATOM 604 O O . ILE A 1 85 ? 18.820 7.592 -22.127 1.00 93.69 85 ILE A O 1
ATOM 608 N N . THR A 1 86 ? 20.542 7.078 -20.777 1.00 92.31 86 THR A N 1
ATOM 609 C CA . THR A 1 86 ? 21.590 7.805 -21.508 1.00 92.31 86 THR A CA 1
ATOM 610 C C . THR A 1 86 ? 22.481 6.806 -22.228 1.00 92.31 86 THR A C 1
ATOM 612 O O . THR A 1 86 ? 23.171 6.020 -21.587 1.00 92.31 86 THR A O 1
ATOM 615 N N . TRP A 1 87 ? 22.466 6.816 -23.557 1.00 89.25 87 TRP A N 1
ATOM 616 C CA . TRP A 1 87 ? 23.123 5.786 -24.359 1.00 89.25 87 TRP A CA 1
ATOM 617 C C . TRP A 1 87 ? 24.620 6.049 -24.524 1.00 89.25 87 TRP A C 1
ATOM 619 O O . TRP A 1 87 ? 25.046 7.176 -24.785 1.00 89.25 87 TRP A O 1
ATOM 629 N N . SER A 1 88 ? 25.430 4.996 -24.393 1.00 87.31 88 SER A N 1
ATOM 630 C CA . SER A 1 88 ? 26.896 5.099 -24.382 1.00 87.31 88 SER A CA 1
ATOM 631 C C . SER A 1 88 ? 27.510 5.383 -25.755 1.00 87.31 88 SER A C 1
ATOM 633 O O . SER A 1 88 ? 28.698 5.669 -25.860 1.00 87.31 88 SER A O 1
ATOM 635 N N . ASP A 1 89 ? 26.729 5.286 -26.828 1.00 81.88 89 ASP A N 1
ATOM 636 C CA . ASP A 1 89 ? 27.178 5.509 -28.203 1.00 81.88 89 ASP A CA 1
ATOM 637 C C . ASP A 1 89 ? 27.087 6.984 -28.645 1.00 81.88 89 ASP A C 1
ATOM 639 O O . ASP A 1 89 ? 27.199 7.282 -29.835 1.00 81.88 89 ASP A O 1
ATOM 643 N N . ASN A 1 90 ? 26.931 7.904 -27.683 1.00 70.00 90 ASN A N 1
ATOM 644 C CA . ASN A 1 90 ? 26.780 9.352 -27.866 1.00 70.00 90 ASN A CA 1
ATOM 645 C C . ASN A 1 90 ? 25.533 9.768 -28.660 1.00 70.00 90 ASN A C 1
ATOM 647 O O . ASN A 1 90 ? 25.485 10.876 -29.195 1.00 70.00 90 ASN A O 1
ATOM 651 N N . LYS A 1 91 ? 24.510 8.911 -28.740 1.00 69.38 91 LYS A N 1
ATOM 652 C CA . LYS A 1 91 ? 23.297 9.199 -29.523 1.00 69.38 91 LYS A CA 1
ATOM 653 C C . LYS A 1 91 ? 22.137 9.773 -28.707 1.00 69.38 91 LYS A C 1
ATOM 655 O O . LYS A 1 91 ? 21.044 9.950 -29.233 1.00 69.38 91 LYS A O 1
ATOM 660 N N . GLY A 1 92 ? 22.393 10.146 -27.454 1.00 83.94 92 GLY A N 1
ATOM 661 C CA . GLY A 1 92 ? 21.488 10.957 -26.644 1.00 83.94 92 GLY A CA 1
ATOM 662 C C . GLY A 1 92 ? 20.784 10.181 -25.537 1.00 83.94 92 GLY A C 1
ATOM 663 O O . GLY A 1 92 ? 21.322 9.218 -24.988 1.00 83.94 92 GLY A O 1
ATOM 664 N N . GLN A 1 93 ? 19.595 10.659 -25.171 1.00 89.44 93 GLN A N 1
ATOM 665 C CA . GLN A 1 93 ? 18.797 10.128 -24.070 1.00 89.44 93 GLN A CA 1
ATOM 666 C C . GLN A 1 93 ? 17.403 9.737 -24.552 1.00 89.44 93 GLN A C 1
ATOM 668 O O . GLN A 1 93 ? 16.830 10.425 -25.396 1.00 89.44 93 GLN A O 1
ATOM 673 N N . ALA A 1 94 ? 16.856 8.665 -23.985 1.00 89.94 94 ALA A N 1
ATOM 674 C CA . ALA A 1 94 ? 15.458 8.290 -24.150 1.00 89.94 94 ALA A CA 1
ATOM 675 C C . ALA A 1 94 ? 14.755 8.306 -22.788 1.00 89.94 94 ALA A C 1
ATOM 677 O O . ALA A 1 94 ? 15.262 7.729 -21.825 1.00 89.94 94 ALA A O 1
ATOM 678 N N . HIS A 1 95 ? 13.604 8.971 -22.711 1.00 93.75 95 HIS A N 1
ATOM 679 C CA . HIS A 1 95 ? 12.766 9.063 -21.516 1.00 93.75 95 HIS A CA 1
ATOM 680 C C . HIS A 1 95 ? 11.549 8.156 -21.663 1.00 93.75 95 HIS A C 1
ATOM 682 O O . HIS A 1 95 ? 10.866 8.189 -22.686 1.00 93.75 95 HIS A O 1
ATOM 688 N N . PHE A 1 96 ? 11.292 7.347 -20.645 1.00 95.31 96 PHE A N 1
ATOM 689 C CA . PHE A 1 96 ? 10.253 6.332 -20.607 1.00 95.31 96 PHE A CA 1
ATOM 690 C C . PHE A 1 96 ? 9.271 6.683 -19.504 1.00 95.31 96 PHE A C 1
ATOM 692 O O . PHE A 1 96 ? 9.663 6.853 -18.352 1.00 95.31 96 PHE A O 1
ATOM 699 N N . THR A 1 97 ? 7.992 6.755 -19.861 1.00 97.25 97 THR A N 1
ATOM 700 C CA . THR A 1 97 ? 6.902 7.004 -18.915 1.00 97.25 97 THR A CA 1
ATOM 701 C C . THR A 1 97 ? 5.799 5.986 -19.121 1.00 97.25 97 THR A C 1
ATOM 703 O O . THR A 1 97 ? 5.510 5.589 -20.250 1.00 97.25 97 THR A O 1
ATOM 706 N N . GLY A 1 98 ? 5.177 5.540 -18.039 1.00 97.06 98 GLY A N 1
ATOM 707 C CA . GLY A 1 98 ? 4.110 4.553 -18.107 1.00 97.06 98 GLY A CA 1
ATOM 708 C C . GLY A 1 98 ? 3.414 4.341 -16.776 1.00 97.06 98 GLY A C 1
ATOM 709 O O . GLY A 1 98 ? 3.700 5.010 -15.782 1.00 97.06 98 GLY A O 1
ATOM 710 N N . ALA A 1 99 ? 2.494 3.386 -16.766 1.00 97.44 99 ALA A N 1
ATOM 711 C CA . ALA A 1 99 ? 1.780 2.973 -15.573 1.00 97.44 99 ALA A CA 1
ATOM 712 C C . ALA A 1 99 ? 1.641 1.449 -15.508 1.00 97.44 99 ALA A C 1
ATOM 714 O O . ALA A 1 99 ? 1.538 0.776 -16.535 1.00 97.44 99 ALA A O 1
ATOM 715 N N . VAL A 1 100 ? 1.619 0.919 -14.287 1.00 96.75 100 VAL A N 1
ATOM 716 C CA . VAL A 1 100 ? 1.356 -0.489 -13.990 1.00 96.75 100 VAL A CA 1
ATOM 717 C C . VAL A 1 100 ? -0.148 -0.709 -13.871 1.00 96.75 100 VAL A C 1
ATOM 719 O O . VAL A 1 100 ? -0.799 -0.131 -12.992 1.00 96.75 100 VAL A O 1
ATOM 722 N N . GLY A 1 101 ? -0.691 -1.544 -14.756 1.00 93.38 101 GLY A N 1
ATOM 723 C CA . GLY A 1 101 ? -2.089 -1.960 -14.741 1.00 93.38 101 GLY A CA 1
ATOM 724 C C . GLY A 1 101 ? -2.428 -2.870 -13.560 1.00 93.38 101 GLY A C 1
ATOM 725 O O . GLY A 1 101 ? -1.565 -3.294 -12.792 1.00 93.38 101 GLY A O 1
ATOM 726 N N . ASP A 1 102 ? -3.712 -3.169 -13.376 1.00 90.31 102 ASP A N 1
ATOM 727 C CA . ASP A 1 102 ? -4.172 -4.109 -12.338 1.00 90.31 102 ASP A CA 1
ATOM 728 C C . ASP A 1 102 ? -3.735 -5.556 -12.598 1.00 90.31 102 ASP A C 1
ATOM 730 O O . ASP A 1 102 ? -3.679 -6.363 -11.677 1.00 90.31 102 ASP A O 1
ATOM 734 N N . ASP A 1 103 ? -3.359 -5.862 -13.839 1.00 92.94 103 ASP A N 1
ATOM 735 C CA . ASP A 1 103 ? -2.707 -7.105 -14.255 1.00 92.94 103 ASP A CA 1
ATOM 736 C C . ASP A 1 103 ? -1.219 -7.173 -13.854 1.00 92.94 103 ASP A C 1
ATOM 738 O O . ASP A 1 103 ? -0.546 -8.163 -14.136 1.00 92.94 103 ASP A O 1
ATOM 742 N N . GLY A 1 104 ? -0.688 -6.123 -13.218 1.00 94.56 104 GLY A N 1
ATOM 743 C CA . GLY A 1 104 ? 0.729 -5.990 -12.893 1.00 94.56 104 GLY A CA 1
ATOM 744 C C . GLY A 1 104 ? 1.602 -5.663 -14.106 1.00 94.56 104 GLY A C 1
ATOM 745 O O . GLY A 1 104 ? 2.814 -5.541 -13.956 1.00 94.56 104 GLY A O 1
ATOM 746 N N . ILE A 1 105 ? 1.031 -5.492 -15.301 1.00 97.75 105 ILE A N 1
ATOM 747 C CA . ILE A 1 105 ? 1.792 -5.209 -16.519 1.00 97.75 105 ILE A CA 1
ATOM 748 C C . ILE A 1 105 ? 2.000 -3.701 -16.642 1.00 97.75 105 ILE A C 1
ATOM 750 O O . ILE A 1 105 ? 1.047 -2.917 -16.637 1.00 97.75 105 ILE A O 1
ATOM 754 N N . ALA A 1 106 ? 3.256 -3.278 -16.775 1.00 97.56 106 ALA A N 1
ATOM 755 C CA . ALA A 1 106 ? 3.586 -1.889 -17.049 1.00 97.56 106 ALA A CA 1
ATOM 756 C C . ALA A 1 106 ? 3.434 -1.599 -18.543 1.00 97.56 106 ALA A C 1
ATOM 758 O O . ALA A 1 106 ? 3.968 -2.325 -19.378 1.00 97.56 106 ALA A O 1
ATOM 759 N N . LYS A 1 107 ? 2.722 -0.528 -18.884 1.00 98.00 107 LYS A N 1
ATOM 760 C CA . LYS A 1 107 ? 2.560 -0.048 -20.262 1.00 98.00 107 LYS A CA 1
ATOM 761 C C . LYS A 1 107 ? 2.848 1.436 -20.307 1.00 98.00 107 LYS A C 1
ATOM 763 O O . LYS A 1 107 ? 2.524 2.165 -19.367 1.00 98.00 107 LYS A O 1
ATOM 768 N N . GLY A 1 108 ? 3.427 1.897 -21.402 1.00 96.62 108 GLY A N 1
ATOM 769 C CA . GLY A 1 108 ? 3.817 3.288 -21.495 1.00 96.62 108 GLY A CA 1
ATOM 770 C C . GLY A 1 108 ? 4.216 3.722 -22.884 1.00 96.62 108 GLY A C 1
ATOM 771 O O . GLY A 1 108 ? 4.021 3.018 -23.872 1.00 96.62 108 GLY A O 1
ATOM 772 N N . ASN A 1 109 ? 4.772 4.923 -22.930 1.00 95.44 109 ASN A N 1
ATOM 773 C CA . ASN A 1 109 ? 5.372 5.489 -24.117 1.00 95.44 109 ASN A CA 1
ATOM 774 C C . ASN A 1 109 ? 6.779 5.982 -23.789 1.00 95.44 109 ASN A C 1
ATOM 776 O O . ASN A 1 109 ? 7.169 6.137 -22.626 1.00 95.44 109 ASN A O 1
ATOM 780 N N . SER A 1 110 ? 7.562 6.216 -24.825 1.00 91.56 110 SER A N 1
ATOM 781 C CA . SER A 1 110 ? 8.920 6.703 -24.682 1.00 91.56 110 SER A CA 1
ATOM 782 C C . SER A 1 110 ? 9.231 7.754 -25.733 1.00 91.56 110 SER A C 1
ATOM 784 O O . SER A 1 110 ? 8.656 7.769 -26.821 1.00 91.56 110 SER A O 1
ATOM 786 N N . THR A 1 111 ? 10.119 8.675 -25.381 1.00 89.50 111 THR A N 1
ATOM 787 C CA . THR A 1 111 ? 10.496 9.815 -26.217 1.00 89.50 111 THR A CA 1
ATOM 788 C C . THR A 1 111 ? 12.010 9.944 -26.270 1.00 89.50 111 THR A C 1
ATOM 790 O O . THR A 1 111 ? 12.705 9.590 -25.320 1.00 89.50 111 THR A O 1
ATOM 793 N N . GLY A 1 112 ? 12.531 10.449 -27.383 1.00 81.81 112 GLY A N 1
ATOM 794 C CA . GLY A 1 112 ? 13.957 10.692 -27.567 1.00 81.81 112 GLY A CA 1
ATOM 795 C C . GLY A 1 112 ? 14.261 11.310 -28.938 1.00 81.81 112 GLY A C 1
ATOM 796 O O . GLY A 1 112 ? 13.356 11.490 -29.761 1.00 81.81 112 GLY A O 1
ATOM 797 N N . PRO A 1 113 ? 15.521 11.704 -29.183 1.00 71.12 113 PRO A N 1
ATOM 798 C CA . PRO A 1 113 ? 15.930 12.366 -30.418 1.00 71.12 113 PRO A CA 1
ATOM 799 C C . PRO A 1 113 ? 15.921 11.390 -31.603 1.00 71.12 113 PRO A C 1
ATOM 801 O O . PRO A 1 113 ? 16.594 10.377 -31.574 1.00 71.12 113 PRO A O 1
ATOM 804 N N . SER A 1 114 ? 15.238 11.707 -32.702 1.00 58.22 114 SER A N 1
ATOM 805 C CA . SER A 1 114 ? 15.017 10.781 -33.833 1.00 58.22 114 SER A CA 1
ATOM 806 C C . SER A 1 114 ? 16.241 10.442 -34.708 1.00 58.22 114 SER A C 1
ATOM 808 O O . SER A 1 114 ? 16.105 9.686 -35.669 1.00 58.22 114 SER A O 1
ATOM 810 N N . VAL A 1 115 ? 17.436 10.970 -34.426 1.00 56.19 115 VAL A N 1
ATOM 811 C CA . VAL A 1 115 ? 18.593 10.897 -35.338 1.00 56.19 115 VAL A CA 1
ATOM 812 C C . VAL A 1 115 ? 19.802 10.280 -34.628 1.00 56.19 115 VAL A C 1
ATOM 814 O O . VAL A 1 115 ? 20.127 10.730 -33.531 1.00 56.19 115 VAL A O 1
ATOM 817 N N . PRO A 1 116 ? 20.505 9.287 -35.222 1.00 49.16 116 PRO A N 1
ATOM 818 C CA . PRO A 1 116 ? 20.408 8.779 -36.599 1.00 49.16 116 PRO A CA 1
ATOM 819 C C . PRO A 1 116 ? 19.750 7.390 -36.762 1.00 49.16 116 PRO A C 1
ATOM 821 O O . PRO A 1 116 ? 19.806 6.830 -37.852 1.00 49.16 116 PRO A O 1
ATOM 824 N N . ILE A 1 117 ? 19.143 6.801 -35.726 1.00 50.34 117 ILE A N 1
ATOM 825 C CA . ILE A 1 117 ? 18.493 5.476 -35.810 1.00 50.34 117 ILE A CA 1
ATOM 826 C C . ILE A 1 117 ? 17.221 5.444 -34.957 1.00 50.34 117 ILE A C 1
ATOM 828 O O . ILE A 1 117 ? 17.226 5.910 -33.823 1.00 50.34 117 ILE A O 1
ATOM 832 N N . ASN A 1 118 ? 16.156 4.831 -35.485 1.00 54.59 118 ASN A N 1
ATOM 833 C CA . ASN A 1 118 ? 14.825 4.694 -34.865 1.00 54.59 118 ASN A CA 1
ATOM 834 C C . ASN A 1 118 ? 14.795 3.939 -33.512 1.00 54.59 118 ASN A C 1
ATOM 836 O O . ASN A 1 118 ? 13.716 3.762 -32.955 1.00 54.59 118 ASN A O 1
ATOM 840 N N . LEU A 1 119 ? 15.948 3.539 -32.955 1.00 58.00 119 LEU A N 1
ATOM 841 C CA . LEU A 1 119 ? 16.064 3.172 -31.534 1.00 58.00 119 LEU A CA 1
ATOM 842 C C . LEU A 1 119 ? 15.624 4.319 -30.609 1.00 58.00 119 LEU A C 1
ATOM 844 O O . LEU A 1 119 ? 15.205 4.084 -29.482 1.00 58.00 119 LEU A O 1
ATOM 848 N N . TRP A 1 120 ? 15.760 5.562 -31.073 1.00 61.94 120 TRP A N 1
ATOM 849 C CA . TRP A 1 120 ? 15.680 6.761 -30.239 1.00 61.94 120 TRP A CA 1
ATOM 850 C C . TRP A 1 120 ? 14.341 7.489 -30.291 1.00 61.94 120 TRP A C 1
ATOM 852 O O . TRP A 1 120 ? 14.139 8.436 -29.540 1.00 61.94 120 TRP A O 1
ATOM 862 N N . ASN A 1 121 ? 13.413 7.027 -31.129 1.00 67.44 121 ASN A N 1
ATOM 863 C CA . ASN A 1 121 ? 11.991 7.330 -31.006 1.00 67.44 121 ASN A CA 1
ATOM 864 C C . ASN A 1 121 ? 11.287 6.019 -30.643 1.00 67.44 121 ASN A C 1
ATOM 866 O O . ASN A 1 121 ? 10.779 5.333 -31.533 1.00 67.44 121 ASN A O 1
ATOM 870 N N . PRO A 1 122 ? 11.370 5.599 -29.374 1.00 68.06 122 PRO A N 1
ATOM 871 C CA . PRO A 1 122 ? 11.205 4.195 -29.053 1.00 68.06 122 PRO A CA 1
ATOM 872 C C . PRO A 1 122 ? 9.723 3.791 -28.986 1.00 68.06 122 PRO A C 1
ATOM 874 O O . PRO A 1 122 ? 9.399 2.615 -29.119 1.00 68.06 122 PRO A O 1
ATOM 877 N N . GLY A 1 123 ? 8.821 4.775 -28.888 1.00 85.12 123 GLY A N 1
ATOM 878 C CA . GLY A 1 123 ? 7.386 4.577 -29.024 1.00 85.12 123 GLY A CA 1
ATOM 879 C C . GLY A 1 123 ? 6.762 3.828 -27.845 1.00 85.12 123 GLY A C 1
ATOM 880 O O . GLY A 1 123 ? 7.317 3.834 -26.733 1.00 85.12 123 GLY A O 1
ATOM 881 N N . PRO A 1 124 ? 5.578 3.230 -28.062 1.00 94.19 124 PRO A N 1
ATOM 882 C CA . PRO A 1 124 ? 4.894 2.464 -27.039 1.00 94.19 124 PRO A CA 1
ATOM 883 C C . PRO A 1 124 ? 5.710 1.246 -26.614 1.00 94.19 124 PRO A C 1
ATOM 885 O O . PRO A 1 124 ? 6.432 0.636 -27.408 1.00 94.19 124 PRO A O 1
ATOM 888 N N . TRP A 1 125 ? 5.585 0.900 -25.339 1.00 95.50 125 TRP A N 1
ATOM 889 C CA . TRP A 1 125 ? 6.251 -0.255 -24.761 1.00 95.50 125 TRP A CA 1
ATOM 890 C C . TRP A 1 125 ? 5.371 -0.944 -23.722 1.00 95.50 125 TRP A C 1
ATOM 892 O O . TRP A 1 125 ? 4.481 -0.331 -23.124 1.00 95.50 125 TRP A O 1
ATOM 902 N N . THR A 1 126 ? 5.646 -2.226 -23.496 1.00 97.50 126 THR A N 1
ATOM 903 C CA . THR A 1 126 ? 4.964 -3.075 -22.511 1.00 97.50 126 THR A CA 1
ATOM 904 C C . THR A 1 126 ? 5.991 -3.914 -21.752 1.00 97.50 126 THR A C 1
ATOM 906 O O . THR A 1 126 ? 6.944 -4.395 -22.357 1.00 97.50 126 THR A O 1
ATOM 909 N N . SER A 1 127 ? 5.835 -4.099 -20.438 1.00 97.50 127 SER A N 1
ATOM 910 C CA . SER A 1 127 ? 6.693 -5.015 -19.682 1.00 97.50 127 SER A CA 1
ATOM 911 C C . SER A 1 127 ? 6.422 -6.466 -20.063 1.00 97.50 127 SER A C 1
ATOM 913 O O . SER A 1 127 ? 5.282 -6.866 -20.298 1.00 97.50 127 SER A O 1
ATOM 915 N N . ASN A 1 128 ? 7.475 -7.275 -20.085 1.00 96.19 128 ASN A N 1
ATOM 916 C CA . ASN A 1 128 ? 7.367 -8.690 -20.445 1.00 96.19 128 ASN A CA 1
ATOM 917 C C . ASN A 1 128 ? 6.838 -9.535 -19.282 1.00 96.19 128 ASN A C 1
ATOM 919 O O . ASN A 1 128 ? 6.295 -10.617 -19.488 1.00 96.19 128 ASN A O 1
ATOM 923 N N . GLU A 1 129 ? 7.016 -9.039 -18.060 1.00 95.81 129 GLU A N 1
ATOM 924 C CA . GLU A 1 129 ? 6.652 -9.716 -16.824 1.00 95.81 129 GLU A CA 1
ATOM 925 C C . GLU A 1 129 ? 5.782 -8.801 -15.953 1.00 95.81 129 GLU A C 1
ATOM 927 O O . GLU A 1 129 ? 5.926 -7.569 -16.013 1.00 95.81 129 GLU A O 1
ATOM 932 N N . PRO A 1 130 ? 4.883 -9.387 -15.143 1.00 96.38 130 PRO A N 1
ATOM 933 C CA . PRO A 1 130 ? 4.118 -8.638 -14.165 1.00 96.38 130 PRO A CA 1
ATOM 934 C C . PRO A 1 130 ? 5.015 -8.179 -13.012 1.00 96.38 130 PRO A C 1
ATOM 936 O O . PRO A 1 130 ? 5.826 -8.938 -12.476 1.00 96.38 130 PRO A O 1
ATOM 939 N N . LEU A 1 131 ? 4.840 -6.926 -12.605 1.00 96.38 131 LEU A N 1
ATOM 940 C CA . LEU A 1 131 ? 5.426 -6.378 -11.392 1.00 96.38 131 LEU A CA 1
ATOM 941 C C . LEU A 1 131 ? 4.655 -6.867 -10.163 1.00 96.38 131 LEU A C 1
ATOM 943 O O . LEU A 1 131 ? 3.446 -7.095 -10.209 1.00 96.38 131 LEU A O 1
ATOM 947 N N . ASN A 1 132 ? 5.354 -6.965 -9.035 1.00 95.06 132 ASN A N 1
ATOM 948 C CA . ASN A 1 132 ? 4.727 -7.239 -7.754 1.00 95.06 132 ASN A CA 1
ATOM 949 C C . ASN A 1 132 ? 4.174 -5.937 -7.170 1.00 95.06 132 ASN A C 1
ATOM 951 O O . ASN A 1 132 ? 4.929 -5.111 -6.648 1.00 95.06 132 ASN A O 1
ATOM 955 N N . CYS A 1 133 ? 2.862 -5.757 -7.291 1.00 92.06 133 CYS A N 1
ATOM 956 C CA . CYS A 1 133 ? 2.143 -4.629 -6.723 1.00 92.06 133 CYS A CA 1
ATOM 957 C C . CYS A 1 133 ? 1.459 -5.043 -5.427 1.00 92.06 133 CYS A C 1
ATOM 959 O O . CYS A 1 133 ? 0.484 -5.793 -5.433 1.00 92.06 133 CYS A O 1
ATOM 961 N N . THR A 1 134 ? 1.938 -4.501 -4.315 1.00 85.81 134 THR A N 1
ATOM 962 C CA . THR A 1 134 ? 1.251 -4.588 -3.035 1.00 85.81 134 THR A CA 1
ATOM 963 C C . THR A 1 134 ? 0.465 -3.308 -2.839 1.00 85.81 134 THR A C 1
ATOM 965 O O . THR A 1 134 ? 1.027 -2.231 -2.636 1.00 85.81 134 THR A O 1
ATOM 968 N N . SER A 1 135 ? -0.858 -3.413 -2.909 1.00 73.62 135 SER A N 1
ATOM 969 C CA . SER A 1 135 ? -1.674 -2.399 -2.262 1.00 73.62 135 SER A CA 1
ATOM 970 C C . SER A 1 135 ? -1.507 -2.621 -0.759 1.00 73.62 135 SER A C 1
ATOM 972 O O . SER A 1 135 ? -1.652 -3.770 -0.329 1.00 73.62 135 SER A O 1
ATOM 974 N N . PRO A 1 136 ? -1.164 -1.602 0.048 1.00 63.03 136 PRO A N 1
ATOM 975 C CA . PRO A 1 136 ? -1.446 -1.695 1.471 1.00 63.03 136 PRO A CA 1
ATOM 976 C C . PRO A 1 136 ? -2.931 -2.020 1.550 1.00 63.03 136 PRO A C 1
ATOM 978 O O . PRO A 1 136 ? -3.750 -1.241 1.062 1.00 63.03 136 PRO A O 1
ATOM 981 N N . GLU A 1 137 ? -3.254 -3.225 2.024 1.00 53.81 137 GLU A N 1
ATOM 982 C CA . GLU A 1 137 ? -4.635 -3.648 2.197 1.00 53.81 137 GLU A CA 1
ATOM 983 C C . GLU A 1 137 ? -5.328 -2.486 2.890 1.00 53.81 137 GLU A C 1
ATOM 985 O O . GLU A 1 137 ? -4.884 -2.060 3.958 1.00 53.81 137 GLU A O 1
ATOM 990 N N . ALA A 1 138 ? -6.308 -1.877 2.216 1.00 53.31 138 ALA A N 1
ATOM 991 C CA . ALA A 1 138 ? -7.117 -0.854 2.840 1.00 53.31 138 ALA A CA 1
ATOM 992 C C . ALA A 1 138 ? -7.683 -1.548 4.072 1.00 53.31 138 ALA A C 1
ATOM 994 O O . ALA A 1 138 ? -8.536 -2.420 3.899 1.00 53.31 138 ALA A O 1
ATOM 995 N N . GLU A 1 139 ? -7.119 -1.271 5.261 1.00 55.53 139 GLU A N 1
ATOM 996 C CA . GLU A 1 139 ? -7.542 -1.895 6.509 1.00 55.53 139 GLU A CA 1
ATOM 997 C C . GLU A 1 139 ? 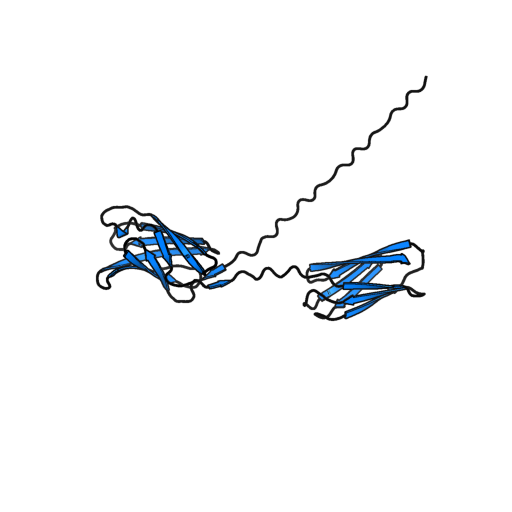-9.050 -1.744 6.503 1.00 55.53 139 GLU A C 1
ATOM 999 O O . GLU A 1 139 ? -9.556 -0.619 6.565 1.00 55.53 139 GLU A O 1
ATOM 1004 N N . LYS A 1 140 ? -9.766 -2.855 6.287 1.00 59.22 140 LYS A N 1
ATOM 1005 C CA . LYS A 1 140 ? -11.218 -2.835 6.178 1.00 59.22 140 LYS A CA 1
ATOM 1006 C C . LYS A 1 140 ? -11.689 -2.057 7.390 1.00 59.22 140 LYS A C 1
ATOM 1008 O O . LYS A 1 140 ? -11.379 -2.494 8.498 1.00 59.22 140 LYS A O 1
ATOM 1013 N N . ALA A 1 141 ? -12.335 -0.908 7.164 1.00 69.00 141 ALA A N 1
ATOM 1014 C CA . ALA A 1 141 ? -12.613 0.061 8.218 1.00 69.00 141 ALA A CA 1
ATOM 1015 C C . ALA A 1 141 ? -13.084 -0.688 9.466 1.00 69.00 141 ALA A C 1
ATOM 1017 O O . ALA A 1 141 ? -14.105 -1.391 9.422 1.00 69.00 141 ALA A O 1
ATOM 1018 N N . LYS A 1 142 ? -12.254 -0.653 10.516 1.00 85.38 142 LYS A N 1
ATOM 1019 C CA . LYS A 1 142 ? -12.442 -1.503 11.690 1.00 85.38 142 LYS A CA 1
ATOM 1020 C C . LYS A 1 142 ? -13.826 -1.204 12.251 1.00 85.38 142 LYS A C 1
ATOM 1022 O O . LYS A 1 142 ? -14.201 -0.046 12.434 1.00 85.38 142 LYS A O 1
ATOM 1027 N N . GLN A 1 143 ? -14.623 -2.246 12.454 1.00 88.69 143 GLN A N 1
ATOM 1028 C CA . GLN A 1 143 ? -15.971 -2.068 12.976 1.00 88.69 143 GLN A CA 1
ATOM 1029 C C . GLN A 1 143 ? -15.882 -1.783 14.471 1.00 88.69 143 GLN A C 1
ATOM 1031 O O . GLN A 1 143 ? -15.168 -2.481 15.190 1.00 88.69 143 GLN A O 1
ATOM 1036 N N . GLY A 1 144 ? -16.622 -0.773 14.929 1.00 91.31 144 GLY A N 1
ATOM 1037 C CA . GLY A 1 144 ? -16.803 -0.536 16.355 1.00 91.31 144 GLY A CA 1
ATOM 1038 C C . GLY A 1 144 ? -17.435 -1.735 17.063 1.00 91.31 144 GLY A C 1
ATOM 1039 O O . GLY A 1 144 ? -18.104 -2.555 16.416 1.00 91.31 144 GLY A O 1
ATOM 1040 N N . PRO A 1 145 ? -17.204 -1.866 18.379 1.00 94.44 145 PRO A N 1
ATOM 1041 C CA . PRO A 1 145 ? -17.767 -2.957 19.152 1.00 94.44 145 PRO A CA 1
ATOM 1042 C C . PRO A 1 145 ? -19.299 -2.959 19.085 1.00 94.44 145 PRO A C 1
ATOM 1044 O O . PRO A 1 145 ? -19.951 -1.921 19.034 1.00 94.44 145 PRO A O 1
ATOM 1047 N N . LEU A 1 146 ? -19.903 -4.143 19.115 1.00 96.50 146 LEU A N 1
ATOM 1048 C CA . LEU A 1 146 ? -21.340 -4.261 19.32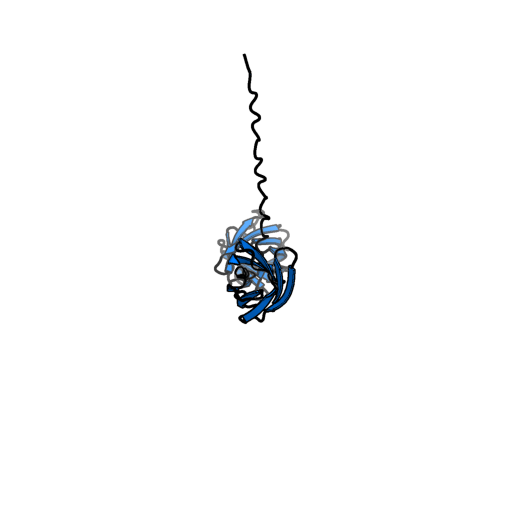7 1.00 96.50 146 LEU A CA 1
ATOM 1049 C C . LEU A 1 146 ? -21.640 -4.006 20.803 1.00 96.50 146 LEU A C 1
ATOM 1051 O O . LEU A 1 146 ? -20.983 -4.588 21.661 1.00 96.50 146 LEU A O 1
ATOM 1055 N N . VAL A 1 147 ? -22.642 -3.176 21.090 1.00 96.88 147 VAL A N 1
ATOM 1056 C CA . VAL A 1 147 ? -23.035 -2.858 22.466 1.00 96.88 147 VAL A CA 1
ATOM 1057 C C . VAL A 1 147 ? -24.522 -3.111 22.670 1.00 96.88 147 VAL A C 1
ATOM 1059 O O . VAL A 1 147 ? -25.351 -2.614 21.907 1.00 96.88 147 VAL A O 1
ATOM 1062 N N . SER A 1 148 ? -24.863 -3.827 23.738 1.00 96.25 148 SER A N 1
ATOM 1063 C CA . SER A 1 148 ? -26.233 -3.947 24.250 1.00 96.25 148 SER A CA 1
ATOM 1064 C C . SER A 1 148 ? -26.274 -3.635 25.741 1.00 96.25 148 SER A C 1
ATOM 1066 O O . SER A 1 148 ? -25.330 -3.949 26.459 1.00 96.25 148 SER A O 1
ATOM 1068 N N . ALA A 1 149 ? -27.357 -3.017 26.206 1.00 95.69 149 ALA A N 1
ATOM 1069 C CA . ALA A 1 149 ? -27.500 -2.562 27.584 1.00 95.69 149 ALA A CA 1
ATOM 1070 C C . ALA A 1 149 ? -28.589 -3.344 28.325 1.00 95.69 149 ALA A C 1
ATOM 1072 O O . ALA A 1 149 ? -29.690 -3.516 27.803 1.00 95.69 149 ALA A O 1
ATOM 1073 N N . GLU A 1 150 ? -28.305 -3.727 29.567 1.00 95.81 150 GLU A N 1
ATOM 1074 C CA . GLU A 1 150 ? -29.242 -4.362 30.488 1.00 95.81 150 GLU A CA 1
ATOM 1075 C C . GLU A 1 150 ? -29.392 -3.507 31.765 1.00 95.81 150 GLU A C 1
ATOM 1077 O O . GLU A 1 150 ? -28.499 -3.472 32.620 1.00 95.81 150 GLU A O 1
ATOM 1082 N N . PRO A 1 151 ? -30.501 -2.756 31.903 1.00 93.88 151 PRO A N 1
ATOM 1083 C CA . PRO A 1 151 ? -30.842 -2.035 33.127 1.00 93.88 151 PRO A CA 1
ATOM 1084 C C . PRO A 1 151 ? -31.032 -2.955 34.342 1.00 93.88 151 PRO A C 1
ATOM 1086 O O . PRO A 1 151 ? -31.836 -3.882 34.307 1.00 93.88 151 PRO A O 1
ATOM 1089 N N . ALA A 1 152 ? -30.393 -2.627 35.464 1.00 91.06 152 ALA A N 1
ATOM 1090 C CA . ALA A 1 152 ? -30.556 -3.307 36.751 1.00 91.06 152 ALA A CA 1
ATOM 1091 C C . ALA A 1 152 ? -31.086 -2.348 37.838 1.00 91.06 152 ALA A C 1
ATOM 1093 O O . ALA A 1 152 ? -31.541 -1.247 37.555 1.00 91.06 152 ALA A O 1
ATOM 1094 N N . LEU A 1 153 ? -31.105 -2.759 39.111 1.00 90.56 153 LEU A N 1
ATOM 1095 C CA . LEU A 1 153 ? -31.550 -1.887 40.214 1.00 90.56 153 LEU A CA 1
ATOM 1096 C C . LEU A 1 153 ? -30.537 -0.777 40.549 1.00 90.56 153 LEU A C 1
ATOM 1098 O O . LEU A 1 153 ? -30.941 0.322 40.923 1.00 90.56 153 LEU A O 1
ATOM 1102 N N . ALA A 1 154 ? -29.241 -1.072 40.435 1.00 92.62 154 ALA A N 1
ATOM 1103 C CA . ALA A 1 154 ? -28.148 -0.207 40.892 1.00 92.62 154 ALA A CA 1
ATOM 1104 C C . ALA A 1 154 ? -27.323 0.419 39.751 1.00 92.62 154 ALA A C 1
ATOM 1106 O O . ALA A 1 154 ? -26.377 1.168 39.999 1.00 92.62 154 ALA A O 1
ATOM 1107 N N . GLY A 1 155 ? -27.644 0.097 38.502 1.00 94.12 155 GLY A N 1
ATOM 1108 C CA . GLY A 1 155 ? -26.874 0.536 37.351 1.00 94.12 155 GLY A CA 1
ATOM 1109 C C . GLY A 1 155 ? -27.335 -0.104 36.054 1.00 94.12 155 GLY A C 1
ATOM 1110 O O . GLY A 1 155 ? -28.409 -0.699 35.984 1.00 94.12 155 GLY A O 1
ATOM 1111 N N . VAL A 1 156 ? -26.489 0.009 35.041 1.00 95.00 156 VAL A N 1
ATOM 1112 C CA . VAL A 1 156 ? -26.664 -0.623 33.734 1.00 95.00 156 VAL A CA 1
ATOM 1113 C C . VAL A 1 156 ? -25.445 -1.490 33.463 1.00 95.00 156 VAL A C 1
ATOM 1115 O O . VAL A 1 156 ? -24.318 -1.022 33.632 1.00 95.00 156 VAL A O 1
ATOM 1118 N N . THR A 1 157 ? -25.661 -2.726 33.029 1.00 96.88 157 THR A N 1
ATOM 1119 C CA . THR A 1 157 ? -24.593 -3.569 32.485 1.00 96.88 157 THR A CA 1
ATOM 1120 C C . THR A 1 157 ? -24.577 -3.416 30.970 1.00 96.88 157 THR A C 1
ATOM 1122 O O . THR A 1 157 ? -25.605 -3.583 30.319 1.00 96.88 157 THR A O 1
ATOM 1125 N N . PHE A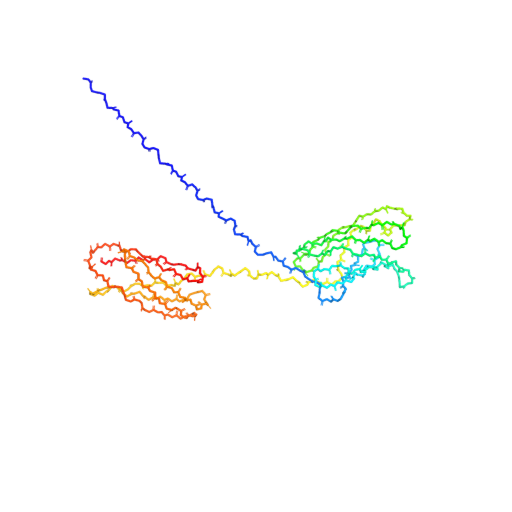 1 158 ? -23.428 -3.074 30.397 1.00 97.00 158 PHE A N 1
ATOM 1126 C CA . PHE A 1 158 ? -23.216 -3.072 28.954 1.00 97.00 158 PHE A CA 1
ATOM 1127 C C . PHE A 1 158 ? -22.464 -4.336 28.551 1.00 97.00 158 PHE A C 1
ATOM 1129 O O . PHE A 1 158 ? -21.338 -4.543 29.001 1.00 97.00 158 PHE A O 1
ATOM 1136 N N . HIS A 1 159 ? -23.066 -5.136 27.675 1.00 97.56 159 HIS A N 1
ATOM 1137 C CA . HIS A 1 159 ? -22.397 -6.240 26.994 1.00 97.56 159 HIS A CA 1
ATOM 1138 C C . HIS A 1 159 ? -21.737 -5.697 25.735 1.00 97.56 159 HIS A C 1
ATOM 1140 O O . HIS A 1 159 ? -22.416 -5.128 24.873 1.00 97.56 159 HIS A O 1
ATOM 1146 N N . ILE A 1 160 ? -20.418 -5.830 25.659 1.00 97.81 160 ILE A N 1
ATOM 1147 C CA . ILE A 1 160 ? -19.586 -5.211 24.630 1.00 97.81 160 ILE A CA 1
ATOM 1148 C C . ILE A 1 160 ? -18.834 -6.329 23.916 1.00 97.81 160 ILE A C 1
ATOM 1150 O O . ILE A 1 160 ? -18.059 -7.038 24.549 1.00 97.81 160 ILE A O 1
ATOM 1154 N N . THR A 1 161 ? -19.047 -6.491 22.613 1.00 96.88 161 THR A N 1
ATOM 1155 C CA . THR A 1 161 ? -18.402 -7.534 21.799 1.00 96.88 161 THR A CA 1
ATOM 1156 C C . THR A 1 161 ? -17.545 -6.905 20.713 1.00 96.88 161 THR A C 1
ATOM 1158 O O . THR A 1 161 ? -18.033 -6.077 19.941 1.00 96.88 161 THR A O 1
ATOM 1161 N N . ASP A 1 162 ? -16.277 -7.305 20.625 1.00 96.00 162 ASP A N 1
ATOM 1162 C CA . ASP A 1 162 ? -15.378 -6.847 19.570 1.00 96.00 162 ASP A CA 1
ATOM 1163 C C . ASP A 1 162 ? -15.860 -7.301 18.188 1.00 96.00 162 ASP A C 1
ATOM 1165 O O . ASP A 1 162 ? -16.276 -8.443 17.981 1.00 96.00 162 ASP A O 1
ATOM 1169 N N . ARG A 1 163 ? -15.769 -6.382 17.227 1.00 94.12 163 ARG A N 1
ATOM 1170 C CA . ARG A 1 163 ? -16.003 -6.635 15.799 1.00 94.12 163 ARG A CA 1
ATOM 1171 C C . ARG A 1 163 ? -14.850 -6.156 14.922 1.00 94.12 163 ARG A C 1
ATOM 1173 O O . ARG A 1 163 ? -14.922 -6.285 13.699 1.00 94.12 163 ARG A O 1
ATOM 1180 N N . SER A 1 164 ? -13.810 -5.592 15.530 1.00 90.38 164 SER A N 1
ATOM 1181 C CA . SER A 1 164 ? -12.630 -5.101 14.827 1.00 90.38 164 SER A CA 1
ATOM 1182 C C . SER A 1 164 ? -11.667 -6.233 14.464 1.00 90.38 164 SER A C 1
ATOM 1184 O O . SER A 1 164 ? -10.918 -6.097 13.500 1.00 90.38 164 SER A O 1
ATOM 1186 N N . GLY A 1 165 ? -11.691 -7.343 15.215 1.00 89.50 165 GLY A N 1
ATOM 1187 C CA . GLY A 1 165 ? -10.749 -8.452 15.078 1.00 89.50 165 GLY A CA 1
ATOM 1188 C C . GLY A 1 165 ? -9.385 -8.175 15.717 1.00 89.50 165 GLY A C 1
ATOM 1189 O O . GLY A 1 165 ? -8.471 -8.986 15.572 1.00 89.50 165 GLY A O 1
ATOM 1190 N N . VAL A 1 166 ? -9.237 -7.052 16.426 1.00 90.25 166 VAL A N 1
ATOM 1191 C CA . VAL A 1 166 ? -7.991 -6.600 17.051 1.00 90.25 166 VAL A CA 1
ATOM 1192 C C . VAL A 1 166 ? -8.245 -6.370 18.535 1.00 90.25 166 VAL A C 1
ATOM 1194 O O . VAL A 1 166 ? -9.184 -5.675 18.905 1.00 90.25 166 VAL A O 1
ATOM 1197 N N . ALA A 1 167 ? -7.398 -6.938 19.395 1.00 94.81 167 ALA A N 1
ATOM 1198 C CA . ALA A 1 167 ? -7.487 -6.689 20.828 1.00 94.81 167 ALA A CA 1
ATOM 1199 C C . ALA A 1 167 ? -7.166 -5.217 21.115 1.00 94.81 167 ALA A C 1
ATOM 1201 O O . ALA A 1 167 ? -6.181 -4.693 20.594 1.00 94.81 167 ALA A O 1
ATOM 1202 N N . SER A 1 168 ? -7.977 -4.568 21.946 1.00 96.00 168 SER A N 1
ATOM 1203 C CA . SER A 1 168 ? -7.903 -3.123 22.172 1.00 96.00 168 SER A CA 1
ATOM 1204 C C . SER A 1 168 ? -8.152 -2.749 23.629 1.00 96.00 168 SER A C 1
ATOM 1206 O O . SER A 1 168 ? -8.881 -3.440 24.345 1.00 96.00 168 SER A O 1
ATOM 1208 N N . GLN A 1 169 ? -7.586 -1.628 24.071 1.00 97.69 169 GLN A N 1
ATOM 1209 C CA . GLN A 1 169 ? -7.997 -0.967 25.310 1.00 97.69 169 GLN A CA 1
ATOM 1210 C C . GLN A 1 169 ? -9.106 0.032 24.999 1.00 97.69 169 GLN A C 1
ATOM 1212 O O . GLN A 1 169 ? -8.928 0.936 24.184 1.00 97.69 169 GLN A O 1
ATOM 1217 N N . CYS A 1 170 ? -10.249 -0.124 25.661 1.00 97.44 170 CYS A N 1
ATOM 1218 C CA . CYS A 1 170 ? -11.422 0.706 25.442 1.00 97.44 170 CYS A CA 1
ATOM 1219 C C . CYS A 1 170 ? -11.758 1.524 26.691 1.00 97.44 170 CYS A C 1
ATOM 1221 O O . CYS A 1 170 ? -11.528 1.102 27.824 1.00 97.44 170 CYS A O 1
ATOM 1223 N N . THR A 1 171 ? -12.319 2.710 26.485 1.00 98.19 171 THR A N 1
ATOM 1224 C CA . THR A 1 171 ? -12.800 3.599 27.540 1.00 98.19 171 THR A CA 1
ATOM 1225 C C . THR A 1 171 ? -14.254 3.949 27.281 1.00 98.19 171 THR A C 1
ATOM 1227 O O . THR A 1 171 ? -14.599 4.497 26.238 1.00 98.19 171 THR A O 1
ATOM 1230 N N . TYR A 1 172 ? -15.106 3.649 28.255 1.00 97.56 172 TYR A N 1
ATOM 1231 C CA . TYR A 1 172 ? -16.476 4.132 28.304 1.00 97.56 172 TYR A CA 1
ATOM 1232 C C . TYR A 1 172 ? -16.521 5.500 28.981 1.00 97.56 172 TYR A C 1
ATOM 1234 O O . TYR A 1 172 ? -15.896 5.701 30.027 1.00 97.56 172 TYR A O 1
ATOM 1242 N N . SER A 1 173 ? -17.305 6.424 28.431 1.00 96.62 173 SER A N 1
ATOM 1243 C CA . SER A 1 173 ? -17.596 7.714 29.050 1.00 96.62 173 SER A CA 1
ATOM 1244 C C . SER A 1 173 ? -19.074 8.084 28.933 1.00 96.62 173 SER A C 1
ATOM 1246 O O . SER A 1 173 ? -19.683 7.942 27.876 1.00 96.62 173 SER A O 1
ATOM 1248 N N . SER A 1 174 ? -19.669 8.553 30.031 1.00 95.31 174 SER A N 1
ATOM 1249 C CA . SER A 1 174 ? -21.061 9.025 30.067 1.00 95.31 174 SER A CA 1
ATOM 1250 C C . SER A 1 174 ? -21.291 9.913 31.280 1.00 95.31 174 SER A C 1
ATOM 1252 O O . SER A 1 174 ? -21.027 9.492 32.401 1.00 95.31 174 SER A O 1
ATOM 1254 N N . GLU A 1 175 ? -21.851 11.108 31.076 1.00 89.44 175 GLU A N 1
ATOM 1255 C CA . GLU A 1 175 ? -22.317 12.005 32.152 1.00 89.44 175 GLU A CA 1
ATOM 1256 C C . GLU A 1 175 ? -21.322 12.154 33.333 1.00 89.44 175 GLU A C 1
ATOM 1258 O O . GLU A 1 175 ? -21.703 12.087 34.499 1.00 89.44 175 GLU A O 1
ATOM 1263 N N . GLY A 1 176 ? -20.028 12.320 33.036 1.00 89.56 176 GLY A N 1
ATOM 1264 C CA . GLY A 1 176 ? -18.968 12.485 34.043 1.00 89.56 176 GLY A CA 1
ATOM 1265 C C . GLY A 1 176 ? -18.388 11.186 34.620 1.00 89.56 176 GLY A C 1
ATOM 1266 O O . GLY A 1 176 ? -17.367 11.238 35.302 1.00 89.56 176 GLY A O 1
ATOM 1267 N N . TYR A 1 177 ? -18.967 10.024 34.312 1.00 93.69 177 TYR A N 1
ATOM 1268 C CA . TYR A 1 177 ? -18.387 8.716 34.617 1.00 93.69 177 TYR A CA 1
ATOM 1269 C C . TYR A 1 177 ? -17.440 8.266 33.499 1.00 93.69 177 TYR A C 1
ATOM 1271 O O . TYR A 1 177 ? -17.754 8.432 32.316 1.00 93.69 177 TYR A O 1
ATOM 1279 N N . LYS A 1 178 ? -16.301 7.672 33.874 1.00 96.88 178 LYS A N 1
ATOM 1280 C CA . LYS A 1 178 ? -15.340 7.047 32.957 1.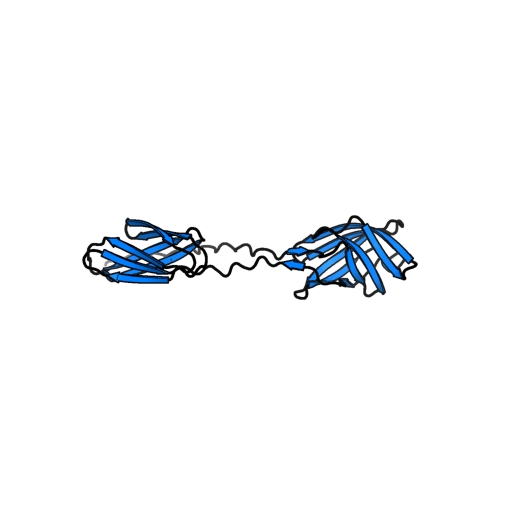00 96.88 178 LYS A CA 1
ATOM 1281 C C . LYS A 1 178 ? -14.858 5.712 33.517 1.00 96.88 178 LYS A C 1
ATOM 1283 O O . LYS A 1 178 ? -14.563 5.627 34.706 1.00 96.88 178 LYS A O 1
ATOM 1288 N N . ALA A 1 179 ? -14.737 4.707 32.657 1.00 97.00 179 ALA A N 1
ATOM 1289 C CA . ALA A 1 179 ? -14.150 3.414 32.998 1.00 97.00 179 ALA A CA 1
ATOM 1290 C C . ALA A 1 179 ? -13.374 2.856 31.805 1.00 97.00 179 ALA A C 1
ATOM 1292 O O . ALA A 1 179 ? -13.862 2.914 30.677 1.00 97.00 179 ALA A O 1
ATOM 1293 N N . SER A 1 180 ? -12.191 2.303 32.062 1.00 97.19 180 SER A N 1
ATOM 1294 C CA . SER A 1 180 ? -11.355 1.663 31.044 1.00 97.19 180 SER A CA 1
ATOM 1295 C C . SER A 1 180 ? -11.326 0.152 31.252 1.00 97.19 180 SER A C 1
ATOM 1297 O O . SER A 1 180 ? -11.337 -0.321 32.389 1.00 97.19 180 SER A O 1
ATOM 1299 N N . PHE A 1 181 ? -11.305 -0.599 30.157 1.00 97.88 181 PHE A N 1
ATOM 1300 C CA . PHE A 1 181 ? -11.304 -2.058 30.153 1.00 97.88 181 PHE A CA 1
ATOM 1301 C C . PHE A 1 181 ? -10.586 -2.594 28.909 1.00 97.88 181 PHE A C 1
ATOM 1303 O O . PHE A 1 181 ? -10.546 -1.942 27.865 1.00 97.88 181 PHE A O 1
ATOM 1310 N N . GLY A 1 182 ? -10.032 -3.801 29.018 1.00 97.38 182 GLY A N 1
ATOM 1311 C CA . GLY A 1 182 ? -9.473 -4.515 27.874 1.00 97.38 182 GLY A CA 1
ATOM 1312 C C . GLY A 1 182 ? -10.559 -5.296 27.144 1.00 97.38 182 GLY A C 1
ATOM 1313 O O . GLY A 1 182 ? -11.306 -6.042 27.778 1.00 97.38 182 GLY A O 1
ATOM 1314 N N . LEU A 1 183 ? -10.621 -5.156 25.821 1.00 97.56 183 LEU A N 1
ATOM 1315 C CA . LEU A 1 183 ? -11.508 -5.925 24.957 1.00 97.56 183 LEU A CA 1
ATOM 1316 C C . LEU A 1 183 ? -10.664 -6.872 24.080 1.00 97.56 183 LEU A C 1
ATOM 1318 O O . LEU A 1 183 ? -9.907 -6.402 23.227 1.00 97.56 183 LEU A O 1
ATOM 1322 N N . PRO A 1 184 ? -10.726 -8.199 24.299 1.00 96.12 184 PRO A N 1
ATOM 1323 C CA . PRO A 1 184 ? -9.991 -9.162 23.480 1.00 96.12 184 PRO A CA 1
ATOM 1324 C C . PRO A 1 184 ? -10.476 -9.173 22.023 1.00 96.12 184 PRO A C 1
ATOM 1326 O O . PRO A 1 184 ? -11.652 -8.926 21.759 1.00 96.12 184 PRO A O 1
ATOM 1329 N N . ALA A 1 185 ? -9.594 -9.538 21.087 1.00 94.19 185 ALA A N 1
ATOM 1330 C CA . ALA A 1 185 ? -9.945 -9.709 19.675 1.00 94.19 185 ALA A CA 1
ATOM 1331 C C . ALA A 1 185 ? -11.071 -10.742 19.509 1.00 94.19 185 ALA A C 1
ATOM 1333 O O . ALA A 1 185 ? -10.936 -11.879 19.967 1.00 94.19 185 ALA A O 1
ATOM 1334 N N . ASN A 1 186 ? -12.161 -10.357 18.842 1.00 93.19 186 ASN A N 1
ATOM 1335 C CA . ASN A 1 186 ? -13.396 -11.141 18.697 1.00 93.19 186 ASN A CA 1
ATOM 1336 C C . ASN A 1 186 ? -13.993 -11.633 20.036 1.00 93.19 186 ASN A C 1
ATOM 1338 O O . ASN A 1 186 ? -14.734 -12.617 20.065 1.00 93.19 186 ASN A O 1
ATOM 1342 N N . GLY A 1 187 ? -13.631 -10.994 21.152 1.00 95.12 187 GLY A N 1
ATOM 1343 C CA . GLY A 1 187 ? -14.089 -11.336 22.495 1.00 95.12 187 GLY A CA 1
ATOM 1344 C C . GLY A 1 187 ? -15.223 -10.440 22.979 1.00 95.12 187 GLY A C 1
ATOM 1345 O O . GLY A 1 187 ? -15.634 -9.501 22.298 1.00 95.12 187 GLY A O 1
ATOM 1346 N N . SER A 1 188 ? -15.698 -10.715 24.192 1.00 96.94 188 SER A N 1
ATOM 1347 C CA . SER A 1 188 ? -16.720 -9.908 24.864 1.00 96.94 188 SER A CA 1
ATOM 1348 C C . SER A 1 188 ? -16.260 -9.460 26.249 1.00 96.94 188 SER A C 1
ATOM 1350 O O . SER A 1 188 ? -15.448 -10.132 26.888 1.00 96.94 188 SER A O 1
ATOM 1352 N N . PHE A 1 189 ? -16.802 -8.337 26.712 1.00 97.31 189 PHE A N 1
ATOM 1353 C CA . PHE A 1 189 ? -16.593 -7.785 28.044 1.00 97.31 189 PHE A CA 1
ATOM 1354 C C . PHE A 1 189 ? -17.902 -7.201 28.589 1.00 97.31 189 PHE A C 1
ATOM 1356 O O . PHE A 1 189 ? -18.620 -6.510 27.865 1.00 97.31 189 PHE A O 1
ATOM 1363 N N . ASP A 1 190 ? -18.172 -7.437 29.873 1.00 97.38 190 ASP A N 1
ATOM 1364 C CA . ASP A 1 190 ? -19.335 -6.886 30.567 1.00 97.38 190 ASP A CA 1
ATOM 1365 C C . ASP A 1 190 ? -18.909 -5.722 31.464 1.00 97.38 190 ASP A C 1
ATOM 1367 O O . ASP A 1 190 ? -18.179 -5.894 32.443 1.00 97.38 190 ASP A O 1
ATOM 1371 N N . LEU A 1 191 ? -19.381 -4.520 31.137 1.00 96.44 191 LEU A N 1
ATOM 1372 C CA . LEU A 1 191 ? -19.106 -3.308 31.901 1.00 96.44 191 LEU A CA 1
ATOM 1373 C C . LEU A 1 191 ? -20.318 -2.921 32.749 1.00 96.44 191 LEU A C 1
ATOM 1375 O O . LEU A 1 191 ? -21.349 -2.515 32.216 1.00 96.44 191 LEU A O 1
ATOM 1379 N N . PHE A 1 192 ? -20.173 -2.950 34.072 1.00 96.31 192 PHE A N 1
ATOM 1380 C CA . PHE A 1 192 ? -21.177 -2.399 34.980 1.00 96.31 192 PHE A CA 1
ATOM 1381 C C . PHE A 1 192 ? -20.955 -0.900 35.214 1.00 96.31 192 PHE A C 1
ATOM 1383 O O . PHE A 1 192 ? -19.903 -0.483 35.702 1.00 96.31 192 PHE A O 1
ATOM 1390 N N . VAL A 1 193 ? -21.973 -0.091 34.918 1.00 95.12 193 VAL A N 1
ATOM 1391 C CA . VAL A 1 193 ? -21.975 1.360 35.125 1.00 95.12 193 VAL A CA 1
ATOM 1392 C C . VAL A 1 193 ? -22.975 1.712 36.229 1.00 95.12 193 VAL A C 1
ATOM 1394 O O . VAL A 1 193 ? -24.186 1.581 36.019 1.00 95.12 193 VAL A O 1
ATOM 1397 N N . PRO A 1 194 ? -22.514 2.192 37.400 1.00 92.75 194 PRO A N 1
ATOM 1398 C CA . PRO A 1 194 ? -23.414 2.598 38.470 1.00 92.75 194 PRO A CA 1
ATOM 1399 C C . PRO A 1 194 ? -24.252 3.805 38.035 1.00 92.75 194 PRO A C 1
ATOM 1401 O O . PRO A 1 194 ? -23.750 4.774 37.458 1.00 92.75 194 PRO A O 1
ATOM 1404 N N . ALA A 1 195 ? -25.553 3.752 38.314 1.00 90.19 195 ALA A N 1
ATOM 1405 C CA . ALA A 1 195 ? -26.491 4.784 37.900 1.00 90.19 195 ALA A CA 1
ATOM 1406 C C . ALA A 1 195 ? -27.671 4.897 38.868 1.00 90.19 195 ALA A C 1
ATOM 1408 O O . ALA A 1 195 ? -28.161 3.901 39.399 1.00 90.19 195 ALA A O 1
ATOM 1409 N N . ILE A 1 196 ? -28.170 6.122 39.035 1.00 88.81 196 ILE A N 1
ATOM 1410 C CA . ILE A 1 196 ? -29.453 6.396 39.688 1.00 88.81 196 ILE A CA 1
ATOM 1411 C C . ILE A 1 196 ? -30.525 6.416 38.601 1.00 88.81 196 ILE A C 1
ATOM 1413 O O . ILE A 1 196 ? -30.306 7.011 37.544 1.00 88.81 196 ILE A O 1
ATOM 1417 N N . ARG A 1 197 ? -31.665 5.764 38.854 1.00 87.25 197 ARG A N 1
ATOM 1418 C CA . ARG A 1 197 ? -32.795 5.780 37.923 1.00 87.25 197 ARG A CA 1
ATOM 1419 C C . ARG A 1 197 ? -33.419 7.162 37.878 1.00 87.25 197 ARG A C 1
ATOM 1421 O O . ARG A 1 197 ? -33.958 7.627 38.881 1.00 87.25 197 ARG A O 1
ATOM 1428 N N . LEU A 1 198 ? -33.320 7.807 36.723 1.00 88.38 198 LEU A N 1
ATOM 1429 C CA . LEU A 1 198 ? -33.881 9.133 36.480 1.00 88.38 198 LEU A CA 1
ATOM 1430 C C . LEU A 1 198 ? -34.983 9.088 35.418 1.00 88.38 198 LEU A C 1
ATOM 1432 O O . LEU A 1 198 ? -35.548 10.135 35.109 1.00 88.38 198 LEU A O 1
ATOM 1436 N N . PHE A 1 199 ? -35.298 7.900 34.881 1.00 89.38 199 PHE A N 1
ATOM 1437 C CA . PHE A 1 199 ? -36.299 7.696 33.833 1.00 89.38 199 PHE A CA 1
ATOM 1438 C C . PHE A 1 199 ? -36.060 8.610 32.627 1.00 89.38 199 PHE A C 1
ATOM 1440 O O . PHE A 1 199 ? -36.986 9.205 32.070 1.00 89.38 199 PHE A O 1
ATOM 1447 N N . LYS A 1 200 ? -34.791 8.736 32.234 1.00 89.56 200 LYS A N 1
ATOM 1448 C CA . LYS A 1 200 ? -34.375 9.490 31.052 1.00 89.56 200 LYS A CA 1
ATOM 1449 C C . LYS A 1 200 ? -33.423 8.652 30.209 1.00 89.56 200 LYS A C 1
ATOM 1451 O O . LYS A 1 200 ? -32.763 7.738 30.701 1.00 89.56 200 LYS A O 1
ATOM 1456 N N . THR A 1 201 ? -33.309 8.999 28.935 1.00 91.81 201 THR A N 1
ATOM 1457 C CA . THR A 1 201 ? -32.281 8.417 28.072 1.00 91.81 201 THR A CA 1
ATOM 1458 C C . THR A 1 201 ? -30.913 8.956 28.476 1.00 91.81 201 THR A C 1
ATOM 1460 O O . THR A 1 201 ? -30.692 10.168 28.466 1.00 91.81 201 THR A O 1
ATOM 1463 N N . ARG A 1 202 ? -29.992 8.056 28.818 1.00 90.62 202 ARG A N 1
ATOM 1464 C CA . ARG A 1 202 ? -28.575 8.354 29.037 1.00 90.62 202 ARG A CA 1
ATOM 1465 C C . ARG A 1 202 ? -27.790 7.910 27.808 1.00 90.62 202 ARG A C 1
ATOM 1467 O O . ARG A 1 202 ? -28.062 6.848 27.248 1.00 90.62 202 ARG A O 1
ATOM 1474 N N . THR A 1 203 ? -26.837 8.731 27.385 1.00 95.00 203 THR A N 1
ATOM 1475 C CA . THR A 1 203 ? -25.965 8.460 26.236 1.00 95.00 203 THR A CA 1
ATOM 1476 C C . THR A 1 203 ? -24.516 8.418 26.683 1.00 95.00 203 THR A C 1
ATOM 1478 O O . THR A 1 203 ? -24.081 9.289 27.437 1.00 95.00 203 THR A O 1
ATOM 1481 N N . GLY A 1 204 ? -23.769 7.450 26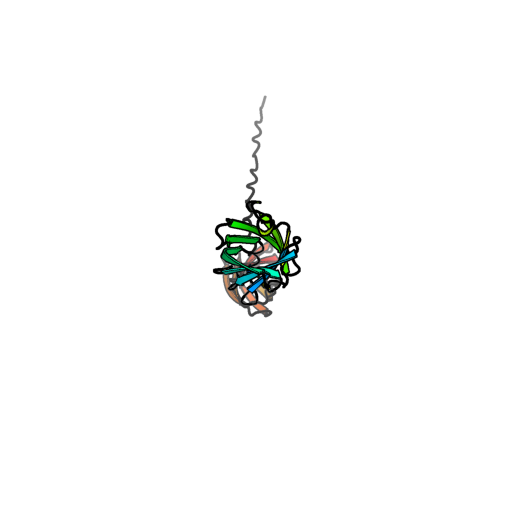.170 1.00 95.56 204 GLY A N 1
ATOM 1482 C CA . GLY A 1 204 ? -22.336 7.329 26.401 1.00 95.56 204 GLY A CA 1
ATOM 1483 C C . GLY A 1 204 ? -21.581 7.018 25.120 1.00 95.56 204 GLY A C 1
ATOM 1484 O O . GLY A 1 204 ? -22.180 6.765 24.074 1.00 95.56 204 GLY A O 1
ATOM 1485 N N . LEU A 1 205 ? -20.262 6.990 25.216 1.00 97.31 205 LEU A N 1
ATOM 1486 C CA . LEU A 1 205 ? -19.370 6.640 24.120 1.00 97.31 205 LEU A CA 1
ATOM 1487 C C . LEU A 1 205 ? -18.345 5.624 24.612 1.00 97.31 205 LEU A C 1
ATOM 1489 O O . LEU A 1 205 ? -17.756 5.816 25.676 1.00 97.31 205 LEU A O 1
ATOM 1493 N N . ILE A 1 206 ? -18.143 4.562 23.835 1.00 97.31 206 ILE A N 1
ATOM 1494 C CA . ILE A 1 206 ? -16.996 3.666 23.973 1.00 97.31 206 ILE A CA 1
ATOM 1495 C C . ILE A 1 206 ? -15.995 4.045 22.890 1.00 97.31 206 ILE A C 1
ATOM 1497 O O . ILE A 1 206 ? -16.345 4.032 21.712 1.00 97.31 206 ILE A O 1
ATOM 1501 N N . GLU A 1 207 ? -14.771 4.368 23.289 1.00 97.12 207 GLU A N 1
ATOM 1502 C CA . GLU A 1 207 ? -13.646 4.648 22.392 1.00 97.12 207 GLU A CA 1
ATOM 1503 C C . GLU A 1 207 ? -12.539 3.636 22.655 1.00 97.12 207 GLU A C 1
ATOM 1505 O O . GLU A 1 207 ? -12.194 3.399 23.813 1.00 97.12 207 GLU A O 1
ATOM 1510 N N . CYS A 1 208 ? -11.984 3.047 21.603 1.00 96.44 208 CYS A N 1
ATOM 1511 C CA . CYS A 1 208 ? -10.911 2.066 21.699 1.00 96.44 208 CYS A CA 1
ATOM 1512 C C . CYS A 1 208 ? -9.627 2.597 21.045 1.00 96.44 208 CYS A C 1
ATOM 1514 O O . CYS A 1 208 ? -9.667 3.364 20.082 1.00 96.44 208 CYS A O 1
ATOM 1516 N N . ASP A 1 209 ? -8.471 2.179 21.558 1.00 94.94 209 ASP A N 1
ATOM 1517 C CA . ASP A 1 209 ? -7.142 2.579 21.064 1.00 94.94 209 ASP A CA 1
ATOM 1518 C C . ASP A 1 209 ? -6.836 2.121 19.624 1.00 94.94 209 ASP A C 1
ATOM 1520 O O . ASP A 1 209 ? -5.968 2.688 18.964 1.00 94.94 209 ASP A O 1
ATOM 1524 N N . ASN A 1 210 ? -7.600 1.162 19.097 1.00 88.31 210 ASN A N 1
ATOM 1525 C CA . ASN A 1 210 ? -7.580 0.746 17.692 1.00 88.31 210 ASN A CA 1
ATOM 1526 C C . ASN A 1 210 ? -8.309 1.721 16.737 1.00 88.31 210 ASN A C 1
ATOM 1528 O O . ASN A 1 210 ? -8.477 1.404 15.558 1.00 88.31 210 ASN A O 1
ATOM 1532 N N . GLY A 1 211 ? -8.764 2.875 17.241 1.00 88.88 211 GLY A N 1
ATOM 1533 C CA . GLY A 1 211 ? -9.439 3.927 16.477 1.00 88.88 211 GLY A CA 1
ATOM 1534 C C . GLY A 1 211 ? -10.942 3.710 16.284 1.00 88.88 211 GLY A C 1
ATOM 1535 O O . GLY A 1 211 ? -11.602 4.542 15.663 1.00 88.88 211 GLY A O 1
ATOM 1536 N N . THR A 1 212 ? -11.504 2.618 16.808 1.00 93.44 212 THR A N 1
ATOM 1537 C CA . THR A 1 212 ? -12.944 2.363 16.724 1.00 93.44 212 THR A CA 1
ATOM 1538 C C . THR A 1 212 ? -13.711 3.041 17.854 1.00 93.44 212 THR A C 1
ATOM 1540 O O . THR A 1 212 ? -13.201 3.240 18.959 1.00 93.44 212 THR A O 1
ATOM 1543 N N . SER A 1 213 ? -14.967 3.394 17.589 1.00 94.12 213 SER A N 1
ATOM 1544 C CA . SER A 1 213 ? -15.863 3.929 18.608 1.00 94.12 213 SER A CA 1
ATOM 1545 C C . SER A 1 213 ? -17.289 3.444 18.404 1.00 94.12 213 SER A C 1
ATOM 1547 O O . SER A 1 213 ? -17.690 3.037 17.310 1.00 94.12 213 SER A O 1
ATOM 1549 N N . THR A 1 214 ? -18.072 3.425 19.478 1.00 96.69 214 THR A N 1
ATOM 1550 C CA . THR A 1 214 ? -19.490 3.068 19.411 1.00 96.69 214 THR A CA 1
ATOM 1551 C C . THR A 1 214 ? -20.297 3.901 20.400 1.00 96.69 214 THR A C 1
ATOM 1553 O O . THR A 1 214 ? -20.004 3.883 21.601 1.00 96.69 214 THR A O 1
ATOM 1556 N N . PRO A 1 215 ? -21.312 4.647 19.926 1.00 96.31 215 PRO A N 1
ATOM 1557 C CA . PRO A 1 215 ? -22.232 5.338 20.809 1.00 96.31 215 PRO A CA 1
ATOM 1558 C C . PRO A 1 215 ? -23.119 4.324 21.531 1.00 96.31 215 PRO A C 1
ATOM 1560 O O . PRO A 1 215 ? -23.534 3.309 20.975 1.00 96.31 215 PRO A O 1
ATOM 1563 N N . THR A 1 216 ? -23.450 4.632 22.774 1.00 94.94 216 THR A N 1
ATOM 1564 C CA . THR A 1 216 ? -24.327 3.822 23.619 1.00 94.94 216 THR A CA 1
ATOM 1565 C C . THR A 1 216 ? -25.519 4.662 24.054 1.00 94.94 216 THR A C 1
ATOM 1567 O O . THR A 1 216 ? -25.406 5.877 24.240 1.00 94.94 216 THR A O 1
ATOM 1570 N N . SER A 1 217 ? -26.678 4.029 24.207 1.00 93.56 217 SER A N 1
ATOM 1571 C CA . SER A 1 217 ? -27.882 4.686 24.702 1.00 93.56 217 SER A CA 1
ATOM 1572 C C . SER A 1 217 ? -28.728 3.703 25.494 1.00 93.56 217 SER A C 1
ATOM 1574 O O . SER A 1 217 ? -28.930 2.568 25.067 1.00 93.56 217 SER A O 1
ATOM 1576 N N . VAL A 1 218 ? -29.207 4.135 26.657 1.00 93.75 218 VAL A N 1
ATOM 1577 C CA . VAL A 1 218 ? -30.059 3.327 27.530 1.00 93.75 218 VAL A CA 1
ATOM 1578 C C . VAL A 1 218 ? -31.044 4.225 28.269 1.00 93.75 218 VAL A C 1
ATOM 1580 O O . VAL A 1 218 ? -30.696 5.323 28.701 1.00 93.75 218 VAL A O 1
ATOM 1583 N N . PHE A 1 219 ? -32.283 3.767 28.413 1.00 89.94 219 PHE A N 1
ATOM 1584 C CA . PHE A 1 219 ? -33.271 4.423 29.262 1.00 89.94 219 PHE A CA 1
ATOM 1585 C C . PHE A 1 219 ? -33.130 3.900 30.694 1.00 89.94 219 PHE A C 1
ATOM 1587 O O . PHE A 1 219 ? -33.282 2.697 30.921 1.00 89.94 219 PHE A O 1
ATOM 1594 N N . TYR A 1 220 ? -32.800 4.787 31.637 1.00 87.19 220 TYR A N 1
ATOM 1595 C CA . TYR A 1 220 ? -32.545 4.428 33.035 1.00 87.19 220 TYR A CA 1
ATOM 1596 C C . TYR A 1 220 ? -32.991 5.523 34.010 1.00 87.19 220 TYR A C 1
ATOM 1598 O O . TYR A 1 220 ? -32.623 6.707 33.838 1.00 87.19 220 TYR A O 1
#

Secondary structure (DSSP, 8-state):
---PPPPP--------------PPPPEEEBSSSEEEEEETTS-EEEEEEEBTEEEEEEEEEEETTEEEEEEEEEEEETTEEEEEEEETTS--EEEEEEEE-TTS-EEEEEE---SS-GGGS---EEESS--EEE-------PEEEEEEEEE-SSEEEEEEEEESSS-EEEEEEETTEEEEEEE-TT-EEEEEEE----SSEEEEEEEETTS-EEEEEEE-

Organism: Mycolicibacterium agri (NCBI:txid36811)